Protein AF-A0A2H6AV60-F1 (afdb_monomer_lite)

Secondary structure (DSSP, 8-state):
-EETTEE--SSSSSB-------PPPP-GGGBHHHHHHTT---HHHHHHHHHHHHHHHHHSPBPS--HHHHHHHHHHHHHHHHHHHTS-BTTB-HHHHHHHHHHHHHHHHHHHHHHHHHHHTT-EEE--SS--GGGEE-SSS-EE-----S-HHHHEEEHHHHHHHHHHHHHHTT-HHHHHHHHHHHHHHH-----HHHHHHHHHHHHHHHHHHHHHHHTSTTSS-HHHHHHHHHHHHHHHHHHHHHHT---

Structure (mmCIF, N/CA/C/O backbone):
data_AF-A0A2H6AV60-F1
#
_entry.id   AF-A0A2H6AV60-F1
#
loop_
_atom_site.group_PDB
_atom_site.id
_atom_site.type_symbol
_atom_site.label_atom_id
_atom_site.label_alt_id
_atom_site.label_comp_id
_atom_site.label_asym_id
_atom_site.label_entity_id
_atom_site.label_seq_id
_atom_site.pdbx_PDB_ins_code
_atom_site.Cartn_x
_atom_site.Cartn_y
_atom_site.Cartn_z
_atom_site.occupancy
_atom_site.B_iso_or_equiv
_atom_site.auth_seq_id
_atom_site.auth_comp_id
_atom_site.auth_asym_id
_atom_site.auth_atom_id
_atom_site.pdbx_PDB_model_num
ATOM 1 N N . MET A 1 1 ? 23.612 -31.547 -7.378 1.00 78.62 1 MET A N 1
ATOM 2 C CA . MET A 1 1 ? 24.223 -32.760 -6.766 1.00 78.62 1 MET A CA 1
ATOM 3 C C . MET A 1 1 ? 25.745 -32.639 -6.747 1.00 78.62 1 MET A C 1
ATOM 5 O O . MET A 1 1 ? 26.289 -31.980 -7.628 1.00 78.62 1 MET A O 1
ATOM 9 N N . ARG A 1 2 ? 26.433 -33.252 -5.773 1.00 78.62 2 ARG A N 1
ATOM 10 C CA . ARG A 1 2 ? 27.908 -33.328 -5.724 1.0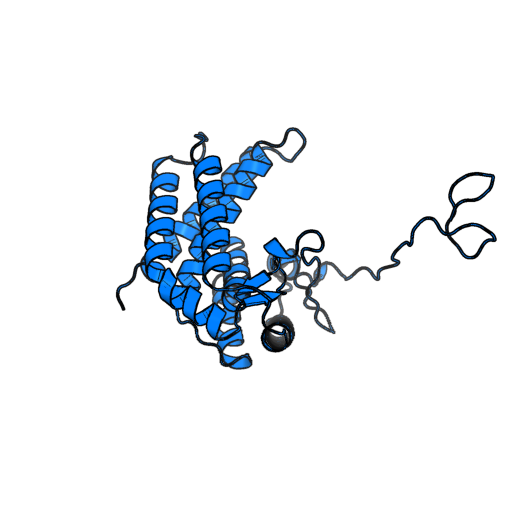0 78.62 2 ARG A CA 1
ATOM 11 C C . ARG A 1 2 ? 28.397 -34.601 -6.417 1.00 78.62 2 ARG A C 1
ATOM 13 O O . ARG A 1 2 ? 27.946 -35.695 -6.085 1.00 78.62 2 ARG A O 1
ATOM 20 N N . THR A 1 3 ? 29.335 -34.439 -7.340 1.00 78.06 3 THR A N 1
ATOM 21 C CA . THR A 1 3 ? 30.035 -35.484 -8.104 1.00 78.06 3 THR A CA 1
ATOM 22 C C . THR A 1 3 ? 31.543 -35.418 -7.806 1.00 78.06 3 THR A C 1
ATOM 24 O O . THR A 1 3 ? 32.003 -34.402 -7.278 1.00 78.06 3 THR A O 1
ATOM 27 N N . PRO A 1 4 ? 32.345 -36.443 -8.153 1.00 78.50 4 PRO A N 1
ATOM 28 C CA . PRO A 1 4 ? 33.806 -36.387 -8.010 1.00 78.50 4 PRO A CA 1
ATOM 29 C C . PRO A 1 4 ? 34.473 -35.229 -8.773 1.00 78.50 4 PRO A C 1
ATOM 31 O O . PRO A 1 4 ? 35.552 -34.792 -8.392 1.00 78.50 4 PRO A O 1
ATOM 34 N N . SER A 1 5 ? 33.826 -34.714 -9.823 1.00 81.12 5 SER A N 1
ATOM 35 C CA . SER A 1 5 ? 34.300 -33.607 -10.664 1.00 81.12 5 SER A CA 1
ATOM 36 C C . SER A 1 5 ? 33.692 -32.239 -10.311 1.00 81.12 5 SER A C 1
ATOM 38 O O . SER A 1 5 ? 33.914 -31.279 -11.042 1.00 81.12 5 SER A O 1
ATOM 40 N N . GLY A 1 6 ? 32.913 -32.127 -9.226 1.00 83.38 6 GLY A N 1
ATOM 41 C CA . GLY A 1 6 ? 32.259 -30.877 -8.808 1.00 83.38 6 GLY A CA 1
ATOM 42 C C . GLY A 1 6 ? 30.734 -30.986 -8.718 1.00 83.38 6 GLY A C 1
ATOM 43 O O . GLY A 1 6 ? 30.201 -32.044 -8.382 1.00 83.38 6 GLY A O 1
ATOM 44 N N . PHE A 1 7 ? 30.009 -29.901 -8.995 1.00 83.75 7 PHE A N 1
ATOM 45 C CA . PHE A 1 7 ? 28.541 -29.884 -8.952 1.00 83.75 7 PHE A CA 1
ATOM 46 C C . PHE A 1 7 ? 27.929 -30.148 -10.331 1.00 83.75 7 PHE A C 1
ATOM 48 O O . PHE A 1 7 ? 28.398 -29.620 -11.333 1.00 83.75 7 PHE A O 1
ATOM 55 N N . ALA A 1 8 ? 26.863 -30.948 -10.371 1.00 82.69 8 ALA A N 1
ATOM 56 C CA . ALA A 1 8 ? 26.101 -31.240 -11.586 1.00 82.69 8 ALA A CA 1
ATOM 57 C C . ALA A 1 8 ? 24.586 -31.122 -11.347 1.00 82.69 8 ALA A C 1
ATOM 59 O O . ALA A 1 8 ? 24.124 -31.170 -10.199 1.00 82.69 8 ALA A O 1
ATOM 60 N N . LEU A 1 9 ? 23.826 -30.993 -12.440 1.00 84.06 9 LEU A N 1
ATOM 61 C CA . LEU A 1 9 ? 22.362 -31.053 -12.478 1.00 84.06 9 LEU A CA 1
ATOM 62 C C . LEU A 1 9 ? 21.921 -32.351 -13.157 1.00 84.06 9 LEU A C 1
ATOM 64 O O . LEU A 1 9 ? 22.482 -32.721 -14.185 1.00 84.06 9 LEU A O 1
ATOM 68 N N . GLY A 1 10 ? 20.901 -33.016 -12.616 1.00 73.62 10 GLY A N 1
ATOM 69 C CA . GLY A 1 10 ? 20.285 -34.187 -13.246 1.00 73.62 10 GLY A CA 1
ATOM 70 C C . GLY A 1 10 ? 20.313 -35.462 -12.394 1.00 73.62 10 GLY A C 1
ATOM 71 O O . GLY A 1 10 ? 20.760 -35.434 -11.251 1.00 73.62 10 GLY A O 1
ATOM 72 N N . PRO A 1 11 ? 19.811 -36.584 -12.940 1.00 66.12 11 PRO A N 1
ATOM 73 C CA . PRO A 1 11 ? 19.541 -37.824 -12.202 1.00 66.12 11 PRO A CA 1
ATOM 74 C C . PRO A 1 11 ? 20.788 -38.694 -11.957 1.00 66.12 11 PRO A C 1
ATOM 76 O O . PRO A 1 11 ? 20.661 -39.883 -11.675 1.00 66.12 11 PRO A O 1
ATOM 79 N N . ALA A 1 12 ? 21.997 -38.151 -12.128 1.00 62.28 12 ALA A N 1
ATOM 80 C CA . ALA A 1 12 ? 23.222 -38.937 -12.025 1.00 62.28 12 ALA A CA 1
ATOM 81 C C . ALA A 1 12 ? 23.448 -39.459 -10.591 1.00 62.28 12 ALA A C 1
ATOM 83 O O . ALA A 1 12 ? 22.938 -38.910 -9.615 1.00 62.28 12 ALA A O 1
ATOM 84 N N . ALA A 1 13 ? 24.249 -40.519 -10.456 1.00 68.62 13 ALA A N 1
ATOM 85 C CA . ALA A 1 13 ? 24.634 -41.055 -9.155 1.00 68.62 13 ALA A CA 1
ATOM 86 C C . ALA A 1 13 ? 25.486 -40.025 -8.387 1.00 68.62 13 ALA A C 1
ATOM 88 O O . ALA A 1 13 ? 26.628 -39.744 -8.750 1.00 68.62 13 ALA A O 1
ATOM 89 N N . GLY A 1 14 ? 24.923 -39.436 -7.333 1.00 72.56 14 GLY A N 1
ATOM 90 C CA . GLY A 1 14 ? 25.614 -38.496 -6.454 1.00 72.56 14 GLY A CA 1
ATOM 91 C C . GLY A 1 14 ? 24.708 -37.988 -5.338 1.00 72.56 14 GLY A C 1
ATOM 92 O O . GLY A 1 14 ? 23.506 -38.238 -5.326 1.00 72.56 14 GLY A O 1
ATOM 93 N N . VAL A 1 15 ? 25.296 -37.283 -4.373 1.00 81.19 15 VAL A N 1
ATOM 94 C CA . VAL A 1 15 ? 24.563 -36.782 -3.202 1.00 81.19 15 VAL A CA 1
ATOM 95 C C . VAL A 1 15 ? 23.851 -35.482 -3.581 1.00 81.19 15 VAL A C 1
ATOM 97 O O . VAL A 1 15 ? 24.478 -34.561 -4.12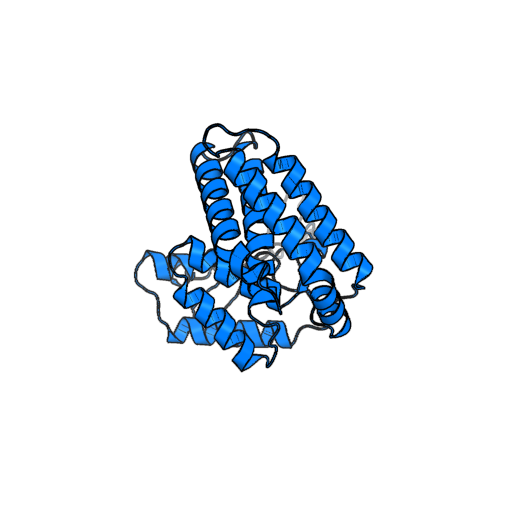2 1.00 81.19 15 VAL A O 1
ATOM 100 N N . VAL A 1 16 ? 22.541 -35.401 -3.330 1.00 86.69 16 VAL A N 1
ATOM 101 C CA . VAL A 1 16 ? 21.777 -34.150 -3.464 1.00 86.69 16 VAL A CA 1
ATOM 102 C C . VAL A 1 16 ? 22.349 -33.138 -2.472 1.00 86.69 16 VAL A C 1
ATOM 104 O O . VAL A 1 16 ? 22.534 -33.452 -1.302 1.00 86.69 16 VAL A O 1
ATOM 107 N N . VAL A 1 17 ? 22.687 -31.949 -2.971 1.00 87.62 17 VAL A N 1
ATOM 108 C CA . VAL A 1 17 ? 23.242 -30.849 -2.158 1.00 87.62 17 VAL A CA 1
ATOM 109 C C . VAL A 1 17 ? 22.191 -29.771 -1.972 1.00 87.62 17 VAL A C 1
ATOM 111 O O . VAL A 1 17 ? 22.028 -29.270 -0.872 1.00 87.62 17 VAL A O 1
ATOM 114 N N . ASP A 1 18 ? 21.482 -29.458 -3.054 1.00 85.25 18 ASP A N 1
ATOM 115 C CA . ASP A 1 18 ? 20.372 -28.523 -3.083 1.00 85.25 18 ASP A CA 1
ATOM 116 C C . ASP A 1 18 ? 19.453 -28.874 -4.262 1.00 85.25 18 ASP A C 1
ATOM 118 O O . ASP A 1 18 ? 19.837 -29.658 -5.150 1.00 85.25 18 ASP A O 1
ATOM 122 N N . TRP A 1 19 ? 18.261 -28.293 -4.265 1.00 83.81 19 TRP A N 1
ATOM 123 C CA . TRP A 1 19 ? 17.264 -28.405 -5.320 1.00 83.81 19 TRP A CA 1
ATOM 124 C C . TRP A 1 19 ? 17.285 -27.154 -6.198 1.00 83.81 19 TRP A C 1
ATOM 126 O O . TRP A 1 19 ? 17.542 -26.052 -5.730 1.00 83.81 19 TRP A O 1
ATOM 136 N N . LEU A 1 20 ? 16.995 -27.319 -7.488 1.00 82.94 20 LEU A N 1
ATOM 137 C CA . LEU A 1 20 ? 16.728 -26.193 -8.379 1.00 82.94 20 LEU A CA 1
ATOM 138 C C . LEU A 1 20 ? 15.265 -26.211 -8.795 1.00 82.94 20 LEU A C 1
ATOM 140 O O . LEU A 1 20 ? 14.718 -27.268 -9.119 1.00 82.94 20 LEU A O 1
ATOM 144 N N . LEU A 1 21 ? 14.664 -25.029 -8.856 1.00 83.25 21 LEU A N 1
ATOM 145 C CA . LEU A 1 21 ? 13.329 -24.841 -9.399 1.00 83.25 21 LEU A CA 1
ATOM 146 C C . LEU A 1 21 ? 13.421 -24.590 -10.907 1.00 83.25 21 LEU A C 1
ATOM 148 O O . LEU A 1 21 ? 14.120 -23.688 -11.365 1.00 83.25 21 LEU A O 1
ATOM 152 N N . ARG A 1 22 ? 12.693 -25.391 -11.692 1.00 87.12 22 ARG A N 1
ATOM 153 C CA . ARG A 1 22 ? 12.433 -25.105 -13.107 1.00 87.12 22 ARG A CA 1
ATOM 154 C C . ARG A 1 22 ? 11.067 -24.438 -13.205 1.00 87.12 22 ARG A C 1
ATOM 156 O O . ARG A 1 22 ? 10.050 -25.117 -13.102 1.00 87.12 22 ARG A O 1
ATOM 163 N N . MET A 1 23 ? 11.060 -23.129 -13.420 1.00 88.31 23 MET A N 1
ATOM 164 C CA . MET A 1 23 ? 9.832 -22.342 -13.532 1.00 88.31 23 MET A CA 1
ATOM 165 C C . MET A 1 23 ? 9.450 -22.115 -14.997 1.00 88.31 23 MET A C 1
ATOM 167 O O . MET A 1 23 ? 10.310 -22.069 -15.882 1.00 88.31 23 MET A O 1
ATOM 171 N N . VAL A 1 24 ? 8.150 -21.979 -15.255 1.00 87.25 24 VAL A N 1
ATOM 172 C CA . VAL A 1 24 ? 7.642 -21.477 -16.536 1.00 87.25 24 VAL A CA 1
ATOM 173 C C . VAL A 1 24 ? 7.685 -19.957 -16.470 1.00 87.25 24 VAL A C 1
ATOM 175 O O . VAL A 1 24 ? 7.110 -19.366 -15.560 1.00 87.25 24 VAL A O 1
ATOM 178 N N . ARG A 1 25 ? 8.383 -19.324 -17.416 1.00 90.62 25 ARG A N 1
ATOM 179 C CA . ARG A 1 25 ? 8.421 -17.863 -17.496 1.00 90.62 25 ARG A CA 1
ATOM 180 C C . ARG A 1 25 ? 7.060 -17.360 -17.967 1.00 90.62 25 ARG A C 1
ATOM 182 O O . ARG A 1 25 ? 6.607 -17.746 -19.044 1.00 90.62 25 ARG A O 1
ATOM 189 N N . LEU A 1 26 ? 6.440 -16.512 -17.155 1.00 93.75 26 LEU A N 1
ATOM 190 C CA . LEU A 1 26 ? 5.236 -15.790 -17.537 1.00 93.75 26 LEU A CA 1
ATOM 191 C C . LEU A 1 26 ? 5.577 -14.740 -18.597 1.00 93.75 26 LEU A C 1
ATOM 193 O O . LEU A 1 26 ? 6.670 -14.172 -18.605 1.00 93.75 26 LEU A O 1
ATOM 197 N N . ASP A 1 27 ? 4.649 -14.512 -19.518 1.00 95.12 27 ASP A N 1
ATOM 198 C CA . ASP A 1 27 ? 4.822 -13.505 -20.556 1.00 95.12 27 ASP A CA 1
ATOM 199 C C . ASP A 1 27 ? 4.654 -12.110 -19.947 1.00 95.12 27 ASP A C 1
ATOM 201 O O . ASP A 1 27 ? 3.557 -11.729 -19.531 1.00 95.12 27 ASP A O 1
ATOM 205 N N . GLU A 1 28 ? 5.761 -11.368 -19.888 1.00 94.31 28 GLU A N 1
ATOM 206 C CA . GLU A 1 28 ? 5.863 -10.067 -19.219 1.00 94.31 28 GLU A CA 1
ATOM 207 C C . GLU A 1 28 ? 4.898 -9.023 -19.785 1.00 94.31 28 GLU A C 1
ATOM 209 O O . GLU A 1 28 ? 4.550 -8.061 -19.106 1.00 94.31 28 GLU A O 1
ATOM 214 N N . ARG A 1 29 ? 4.405 -9.235 -21.010 1.00 95.00 29 ARG A N 1
ATOM 215 C CA . ARG A 1 29 ? 3.429 -8.350 -21.651 1.00 95.00 29 ARG A CA 1
ATOM 216 C C . ARG A 1 29 ? 2.105 -8.255 -20.900 1.00 95.00 29 ARG A C 1
ATOM 218 O O . ARG A 1 29 ? 1.395 -7.269 -21.087 1.00 95.00 29 ARG A O 1
ATOM 225 N N . PHE A 1 30 ? 1.795 -9.265 -20.086 1.00 96.75 30 PHE A N 1
ATOM 226 C CA . PHE A 1 30 ? 0.610 -9.311 -19.235 1.00 96.75 30 PHE A CA 1
ATOM 227 C C . PHE A 1 30 ? 0.897 -8.912 -17.779 1.00 96.75 30 PHE A C 1
ATOM 229 O O . PHE A 1 30 ? -0.019 -8.992 -16.966 1.00 96.75 30 PHE A O 1
ATOM 236 N N . MET A 1 31 ? 2.114 -8.491 -17.409 1.00 97.88 31 MET A N 1
ATOM 237 C CA . MET A 1 31 ? 2.306 -7.847 -16.100 1.00 97.88 31 MET A CA 1
ATOM 238 C C . MET A 1 31 ? 1.536 -6.525 -16.083 1.00 97.88 31 MET A C 1
ATOM 240 O O . MET A 1 31 ? 1.531 -5.808 -17.084 1.00 97.88 31 MET A O 1
ATOM 244 N N . LEU A 1 32 ? 0.855 -6.206 -14.983 1.00 98.38 32 LEU A N 1
ATOM 245 C CA . LEU A 1 32 ? -0.068 -5.071 -14.917 1.00 98.38 32 LEU A CA 1
ATOM 246 C C . LEU A 1 32 ? 0.644 -3.739 -15.187 1.00 98.38 32 LEU A C 1
ATOM 248 O O . LEU A 1 32 ? 0.119 -2.923 -15.937 1.00 98.38 32 LEU A O 1
ATOM 252 N N . ASP A 1 33 ? 1.852 -3.537 -14.658 1.00 97.69 33 ASP A N 1
ATOM 253 C CA . ASP A 1 33 ? 2.677 -2.358 -14.956 1.00 97.69 33 ASP A CA 1
ATOM 254 C C . ASP A 1 33 ? 2.993 -2.230 -16.458 1.00 97.69 33 ASP A C 1
ATOM 256 O O . ASP A 1 33 ? 2.863 -1.148 -17.030 1.00 97.69 33 ASP A O 1
ATOM 260 N N . ARG A 1 34 ? 3.352 -3.338 -17.120 1.00 97.38 34 ARG A N 1
ATOM 261 C CA . ARG A 1 34 ? 3.675 -3.378 -18.555 1.00 97.38 34 ARG A CA 1
ATOM 262 C C . ARG A 1 34 ? 2.449 -3.204 -19.431 1.00 97.38 34 ARG A C 1
ATOM 264 O O . ARG A 1 34 ? 2.512 -2.495 -20.429 1.00 97.38 34 ARG A O 1
ATOM 271 N N . ALA A 1 35 ? 1.339 -3.834 -19.067 1.00 97.44 35 ALA A N 1
ATOM 272 C CA . ALA A 1 35 ? 0.078 -3.698 -19.778 1.00 97.44 35 ALA A CA 1
ATOM 273 C C . ALA A 1 35 ? -0.436 -2.251 -19.728 1.00 97.44 35 ALA A C 1
ATOM 275 O O . ALA A 1 35 ? -0.931 -1.757 -20.738 1.00 97.44 35 ALA A O 1
ATOM 276 N N . LEU A 1 36 ? -0.275 -1.565 -18.590 1.00 97.50 36 LEU A N 1
ATOM 277 C CA . LEU A 1 36 ? -0.617 -0.149 -18.441 1.00 97.50 36 LEU A CA 1
ATOM 278 C C . LEU A 1 36 ? 0.339 0.762 -19.219 1.00 97.50 36 LEU A C 1
ATOM 280 O O . LEU A 1 36 ? -0.118 1.638 -19.943 1.00 97.50 36 LEU A O 1
ATOM 284 N N . LEU A 1 37 ? 1.652 0.532 -19.116 1.00 96.31 37 LEU A N 1
ATOM 285 C CA . LEU A 1 37 ? 2.664 1.353 -19.787 1.00 96.31 37 LEU A CA 1
ATOM 286 C C . LEU A 1 37 ? 2.606 1.257 -21.320 1.00 96.31 37 LEU A C 1
ATOM 288 O O . LEU A 1 37 ? 2.921 2.224 -22.006 1.00 96.31 37 LEU A O 1
ATOM 292 N N . GLU A 1 38 ? 2.255 0.087 -21.856 1.00 96.25 38 GLU A N 1
ATOM 293 C CA . GLU A 1 38 ? 2.250 -0.194 -23.298 1.00 96.25 38 GLU A CA 1
ATOM 294 C C . GLU A 1 38 ? 0.845 -0.126 -23.926 1.00 96.25 38 GLU A C 1
ATOM 296 O O . GLU A 1 38 ? 0.648 -0.653 -25.021 1.00 96.25 38 GLU A O 1
ATOM 301 N N . ASP A 1 39 ? -0.136 0.478 -23.242 1.00 93.38 39 ASP A N 1
ATOM 302 C CA . ASP A 1 39 ? -1.528 0.621 -23.706 1.00 93.38 39 ASP A CA 1
ATOM 303 C C . ASP A 1 39 ? -2.191 -0.715 -24.125 1.00 93.38 39 ASP A C 1
ATOM 305 O O . ASP A 1 39 ? -3.021 -0.776 -25.034 1.00 93.38 39 ASP A O 1
ATOM 309 N N . ARG A 1 40 ? -1.835 -1.817 -23.448 1.00 95.12 40 ARG A N 1
ATOM 310 C CA . ARG A 1 40 ? -2.411 -3.168 -23.642 1.00 95.12 40 ARG A CA 1
ATOM 311 C C . ARG A 1 40 ? -3.336 -3.602 -22.506 1.00 95.12 40 ARG A C 1
ATOM 313 O O . ARG A 1 40 ? -3.689 -4.775 -22.406 1.00 95.12 40 ARG A O 1
ATOM 320 N N . PHE A 1 41 ? -3.670 -2.688 -21.606 1.00 97.56 41 PHE A N 1
ATOM 321 C CA . PHE A 1 41 ? -4.514 -2.974 -20.458 1.00 97.56 41 PHE A CA 1
ATOM 322 C C . PHE A 1 41 ? -5.936 -3.354 -20.889 1.00 97.56 41 PHE A C 1
ATOM 324 O O . PHE A 1 41 ? -6.599 -2.621 -21.623 1.00 97.56 41 PHE A O 1
ATOM 331 N N . GLU A 1 42 ? -6.430 -4.472 -20.361 1.00 97.44 42 GLU A N 1
ATOM 332 C CA . GLU A 1 42 ? -7.809 -4.915 -20.537 1.00 97.44 42 GLU A CA 1
ATOM 333 C C . GLU A 1 42 ? -8.518 -4.974 -19.183 1.00 97.44 42 GLU A C 1
ATOM 335 O O . GLU A 1 42 ? -8.188 -5.796 -18.323 1.00 97.44 42 GLU A O 1
ATOM 340 N N . LEU A 1 43 ? -9.544 -4.136 -19.015 1.00 97.94 43 LEU A N 1
ATOM 341 C CA . LEU A 1 43 ? -10.328 -4.072 -17.781 1.00 97.94 43 LEU A CA 1
ATOM 342 C C . LEU A 1 43 ? -10.886 -5.445 -17.348 1.00 97.94 43 LEU A C 1
ATOM 344 O O . LEU A 1 43 ? -10.693 -5.799 -16.185 1.00 97.94 43 LEU A O 1
ATOM 348 N N . PRO A 1 44 ? -11.478 -6.277 -18.234 1.00 98.00 44 PRO A N 1
ATOM 349 C CA . PRO A 1 44 ? -11.977 -7.587 -17.823 1.00 98.00 44 PRO A CA 1
ATOM 350 C C . PRO A 1 44 ? -10.884 -8.523 -17.296 1.00 98.00 44 PRO A C 1
ATOM 352 O O . PRO A 1 44 ? -11.165 -9.368 -16.449 1.00 98.00 44 PRO A O 1
ATOM 355 N N . ALA A 1 45 ? -9.651 -8.423 -17.807 1.00 97.81 45 ALA A N 1
ATOM 356 C CA . ALA A 1 45 ? -8.532 -9.225 -17.315 1.00 97.81 45 ALA A CA 1
ATOM 357 C C . ALA A 1 45 ? -8.136 -8.790 -15.900 1.00 97.81 45 ALA A C 1
ATOM 359 O O . ALA A 1 45 ? -8.004 -9.630 -15.013 1.00 97.81 45 ALA A O 1
ATOM 360 N N . PHE A 1 46 ? -8.060 -7.480 -15.662 1.00 98.50 46 PHE A N 1
ATOM 361 C CA . PHE A 1 46 ? -7.789 -6.940 -14.335 1.00 98.50 46 PHE A CA 1
ATOM 362 C C . PHE A 1 46 ? -8.875 -7.297 -13.315 1.00 98.50 46 PHE A C 1
ATOM 364 O O . PHE A 1 46 ? -8.547 -7.731 -12.215 1.00 98.50 46 PHE A O 1
ATOM 371 N N . GLU A 1 47 ? -10.156 -7.209 -13.681 1.00 98.31 47 GLU A N 1
ATOM 372 C CA . GLU A 1 47 ? -11.260 -7.620 -12.804 1.00 98.31 47 GLU A CA 1
ATOM 373 C C . GLU A 1 47 ? -11.189 -9.108 -12.432 1.00 98.31 47 GLU A C 1
ATOM 375 O O . GLU A 1 47 ? -11.391 -9.451 -11.267 1.00 98.31 47 GLU A O 1
ATOM 380 N N 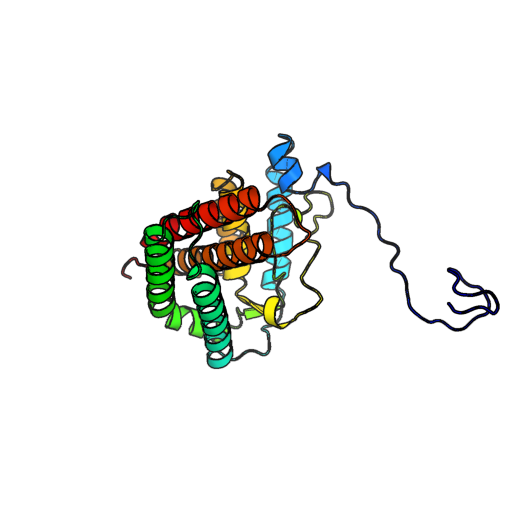. ARG A 1 48 ? -10.840 -9.997 -13.377 1.00 97.81 48 ARG A N 1
ATOM 381 C CA . ARG A 1 48 ? -10.618 -11.425 -13.075 1.00 97.81 48 ARG A CA 1
ATOM 382 C C . ARG A 1 48 ? -9.443 -11.630 -12.120 1.00 97.81 48 ARG A C 1
ATOM 384 O O . ARG A 1 48 ? -9.545 -12.441 -11.198 1.00 97.81 48 ARG A O 1
ATOM 391 N N . THR A 1 49 ? -8.347 -10.896 -12.304 1.00 98.31 49 THR A N 1
ATOM 392 C CA . THR A 1 49 ? -7.194 -10.962 -11.397 1.00 98.31 49 THR A CA 1
ATOM 393 C C . THR A 1 49 ? -7.532 -10.431 -10.004 1.00 98.31 49 THR A C 1
ATOM 395 O O . THR A 1 49 ? -7.148 -11.050 -9.013 1.00 98.31 49 THR A O 1
ATOM 398 N N . LEU A 1 50 ? -8.303 -9.343 -9.902 1.00 98.56 50 LEU A N 1
ATOM 399 C CA . LEU A 1 50 ? -8.802 -8.829 -8.625 1.00 98.56 50 LEU A CA 1
ATOM 400 C C . LEU A 1 50 ? -9.732 -9.832 -7.942 1.00 98.56 50 LEU A C 1
ATOM 402 O O . LEU A 1 50 ? -9.593 -10.061 -6.746 1.00 98.56 50 LEU A O 1
ATOM 406 N N . ASP A 1 51 ? -10.636 -10.470 -8.683 1.00 98.19 51 ASP A N 1
ATOM 407 C CA . ASP A 1 51 ? -11.520 -11.506 -8.148 1.00 98.19 51 ASP A CA 1
ATOM 408 C C . ASP A 1 51 ? -10.720 -12.699 -7.590 1.00 98.19 51 ASP A C 1
ATOM 410 O O . ASP A 1 51 ? -11.037 -13.203 -6.509 1.00 98.19 51 ASP A O 1
ATOM 414 N N . HIS A 1 52 ? -9.662 -13.121 -8.294 1.00 97.94 52 HIS A N 1
ATOM 415 C CA . HIS A 1 52 ? -8.738 -14.164 -7.839 1.00 97.94 52 HIS A CA 1
ATOM 416 C C . HIS A 1 52 ? -7.991 -13.751 -6.561 1.00 97.94 52 HIS A C 1
ATOM 418 O O . HIS A 1 52 ? -7.975 -14.500 -5.582 1.00 97.94 52 HIS A O 1
ATOM 424 N N . LEU A 1 53 ? -7.431 -12.538 -6.536 1.00 98.06 53 LEU A N 1
ATOM 425 C CA . LEU A 1 53 ? -6.751 -11.983 -5.367 1.00 98.06 53 LEU A CA 1
ATOM 426 C C . LEU A 1 53 ? -7.698 -11.855 -4.163 1.00 98.06 53 LEU A C 1
ATOM 428 O O . LEU A 1 53 ? -7.337 -12.235 -3.054 1.00 98.06 53 LEU A O 1
ATOM 432 N N . CYS A 1 54 ? -8.922 -11.364 -4.360 1.00 98.19 54 CYS A N 1
ATOM 433 C CA . CYS A 1 54 ? -9.903 -11.215 -3.285 1.00 98.19 54 CYS A CA 1
ATOM 434 C C . CYS A 1 54 ? -10.308 -12.571 -2.701 1.00 98.19 54 CYS A C 1
ATOM 436 O O . CYS A 1 54 ? -10.434 -12.696 -1.484 1.00 98.19 54 CYS A O 1
ATOM 438 N N . ALA A 1 55 ? -10.467 -13.596 -3.547 1.00 97.75 55 ALA A N 1
ATOM 439 C CA . ALA A 1 55 ? -10.716 -14.959 -3.086 1.00 97.75 55 ALA A CA 1
ATOM 440 C C . ALA A 1 55 ? -9.548 -15.494 -2.241 1.00 97.75 55 ALA A C 1
ATOM 442 O O . ALA A 1 55 ? -9.784 -16.115 -1.205 1.00 97.75 55 ALA A O 1
ATOM 443 N N . PHE A 1 56 ? -8.302 -15.209 -2.637 1.00 96.88 56 PHE A 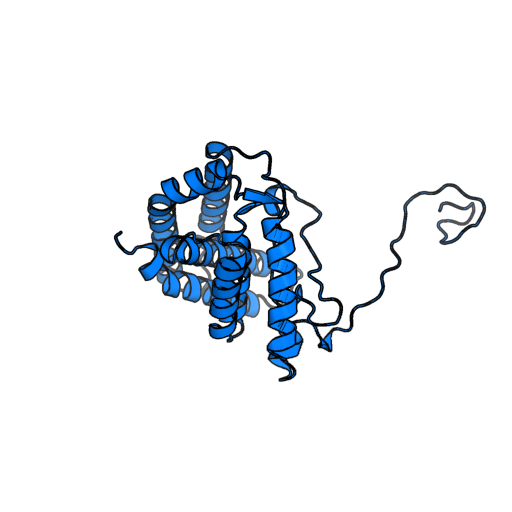N 1
ATOM 444 C CA . PHE A 1 56 ? -7.123 -15.541 -1.839 1.00 96.88 56 PHE A CA 1
ATOM 445 C C . PHE A 1 56 ? -7.134 -14.817 -0.485 1.00 96.88 56 PHE A C 1
ATOM 447 O O . PHE A 1 56 ? -7.079 -15.480 0.547 1.00 96.88 56 PHE A O 1
ATOM 454 N N . LEU A 1 57 ? -7.270 -13.485 -0.470 1.00 97.06 57 LEU A N 1
ATOM 455 C CA . LEU A 1 57 ? -7.252 -12.676 0.758 1.00 97.06 57 LEU A CA 1
ATOM 456 C C . LEU A 1 57 ? -8.379 -13.063 1.730 1.00 97.06 57 LEU A C 1
ATOM 458 O O . LEU A 1 57 ? -8.162 -13.117 2.937 1.00 97.06 57 LEU A O 1
ATOM 462 N N . ALA A 1 58 ? -9.582 -13.349 1.224 1.00 96.31 58 ALA A N 1
ATOM 463 C CA . ALA A 1 58 ? -10.709 -13.790 2.048 1.00 96.31 58 ALA A CA 1
ATOM 464 C C . ALA A 1 58 ? -10.551 -15.231 2.564 1.00 96.31 58 ALA A C 1
ATOM 466 O O . ALA A 1 58 ? -11.112 -15.570 3.604 1.00 96.31 58 ALA A O 1
ATOM 467 N N . GLY A 1 59 ? -9.810 -16.074 1.838 1.00 96.69 59 GLY A N 1
ATOM 468 C CA . GLY A 1 59 ? -9.577 -17.475 2.182 1.00 96.69 59 GLY A CA 1
ATOM 469 C C . GLY A 1 59 ? -8.417 -17.716 3.152 1.00 96.69 59 GLY A C 1
ATOM 470 O O . GLY A 1 59 ? -8.294 -18.830 3.663 1.00 96.69 59 GLY A O 1
ATOM 471 N N . GLN A 1 60 ? -7.568 -16.716 3.412 1.00 96.88 60 GLN A N 1
ATOM 472 C CA . GLN A 1 60 ? -6.447 -16.875 4.338 1.00 96.88 60 GLN A CA 1
ATOM 473 C C . GLN A 1 60 ? -6.919 -16.972 5.796 1.00 96.88 60 GLN A C 1
ATOM 475 O O . GLN A 1 60 ? -7.786 -16.202 6.221 1.00 96.88 60 GLN A O 1
ATOM 480 N N . PRO A 1 61 ? -6.338 -17.882 6.600 1.00 96.88 61 PRO A N 1
ATOM 481 C CA . PRO A 1 61 ? -6.608 -17.915 8.025 1.00 96.88 61 PRO A CA 1
ATOM 482 C C . PRO A 1 61 ? -5.994 -16.685 8.716 1.00 96.88 61 PRO A C 1
ATOM 484 O O . PRO A 1 61 ? -4.934 -16.208 8.295 1.00 96.88 61 PRO A O 1
ATOM 487 N N . PRO A 1 62 ? -6.590 -16.213 9.825 1.00 97.25 62 PRO A N 1
ATOM 488 C CA . PRO A 1 62 ? -5.971 -15.192 10.657 1.00 97.25 62 PRO A CA 1
ATOM 489 C C . PRO A 1 62 ? -4.569 -15.619 11.102 1.00 97.25 62 PRO A C 1
ATOM 491 O O . PRO A 1 62 ? -4.358 -16.742 11.578 1.00 97.25 62 PRO A O 1
ATOM 494 N N . ALA A 1 63 ? -3.601 -14.719 10.970 1.00 95.12 63 ALA A N 1
ATOM 495 C CA . ALA A 1 63 ? -2.246 -14.954 11.436 1.00 95.12 63 ALA A CA 1
ATOM 496 C C . ALA A 1 63 ? -2.197 -14.996 12.972 1.00 95.12 63 ALA A C 1
ATOM 498 O O . ALA A 1 63 ? -3.002 -14.378 13.671 1.00 95.12 63 ALA A O 1
ATOM 499 N N . ARG A 1 64 ? -1.194 -15.684 13.533 1.00 92.56 64 ARG A N 1
ATOM 500 C CA . ARG A 1 64 ? -0.936 -15.673 14.984 1.00 92.56 64 ARG A CA 1
ATOM 501 C C . ARG A 1 64 ? -0.314 -14.340 15.398 1.00 92.56 64 ARG A C 1
ATOM 503 O O . ARG A 1 64 ? 0.902 -14.230 15.568 1.00 92.56 64 ARG A O 1
ATOM 510 N N . ARG A 1 65 ? -1.155 -13.317 15.522 1.00 93.31 65 ARG A N 1
ATOM 511 C CA . ARG A 1 65 ? -0.753 -11.949 15.833 1.00 93.31 65 ARG A CA 1
ATOM 512 C C . ARG A 1 65 ? -1.810 -11.280 16.699 1.00 93.31 65 ARG A C 1
ATOM 514 O O . ARG A 1 65 ? -2.925 -11.074 16.246 1.00 93.31 65 ARG A O 1
ATOM 521 N N . ASP A 1 66 ? -1.455 -10.951 17.937 1.00 96.12 66 ASP A N 1
ATOM 522 C CA . ASP A 1 66 ? -2.320 -10.149 18.801 1.00 96.12 66 ASP A CA 1
ATOM 523 C C . ASP A 1 66 ? -2.225 -8.652 18.461 1.00 96.12 66 ASP A C 1
ATOM 525 O O . ASP A 1 66 ? -1.283 -8.195 17.798 1.00 96.12 66 ASP A O 1
ATOM 529 N N . ALA A 1 67 ? -3.217 -7.888 18.920 1.00 97.12 67 ALA A N 1
ATOM 530 C CA . ALA A 1 67 ? -3.350 -6.477 18.582 1.00 97.12 67 ALA A CA 1
ATOM 531 C C . ALA A 1 67 ? -2.185 -5.629 19.111 1.00 97.12 67 ALA A C 1
ATOM 533 O O . ALA A 1 67 ? -1.711 -4.725 18.420 1.00 97.12 67 ALA A O 1
ATOM 534 N N . GLN A 1 68 ? -1.672 -5.943 20.305 1.00 97.56 68 GLN A N 1
ATOM 535 C CA . GLN A 1 68 ? -0.561 -5.202 20.894 1.00 97.56 68 GLN A CA 1
ATOM 536 C C . GLN A 1 68 ? 0.722 -5.417 20.091 1.00 97.56 68 GLN A C 1
ATOM 538 O O . GLN A 1 68 ? 1.420 -4.452 19.783 1.00 97.56 68 GLN A O 1
ATOM 543 N N . ARG A 1 69 ? 1.023 -6.661 19.705 1.00 96.44 69 ARG A N 1
ATOM 544 C CA . ARG A 1 69 ? 2.166 -6.981 18.848 1.00 96.44 69 ARG A CA 1
ATOM 545 C C . ARG A 1 69 ? 2.021 -6.334 17.474 1.00 96.44 69 ARG A C 1
ATOM 547 O O . ARG A 1 69 ? 3.005 -5.798 16.974 1.00 96.44 69 ARG A O 1
ATOM 554 N N . HIS A 1 70 ? 0.829 -6.353 16.875 1.00 97.62 70 HIS A N 1
ATOM 555 C CA . HIS A 1 70 ? 0.599 -5.722 15.573 1.00 97.62 70 HIS A CA 1
ATOM 556 C C . HIS A 1 70 ? 0.872 -4.213 15.611 1.00 97.62 70 HIS A C 1
ATOM 558 O O . HIS A 1 70 ? 1.659 -3.713 14.810 1.00 97.62 70 HIS A O 1
ATOM 564 N N . LEU A 1 71 ? 0.306 -3.511 16.598 1.00 98.19 71 LEU A N 1
ATOM 565 C CA . LEU A 1 71 ? 0.539 -2.080 16.796 1.00 98.19 71 LEU A CA 1
ATOM 566 C C . LEU A 1 71 ? 2.013 -1.765 17.072 1.00 98.19 71 LEU A C 1
ATOM 568 O O . LEU A 1 71 ? 2.535 -0.799 16.522 1.00 98.19 71 LEU A O 1
ATOM 572 N N . SER A 1 72 ? 2.692 -2.572 17.893 1.00 97.94 72 SER A N 1
ATOM 573 C CA . SER A 1 72 ? 4.119 -2.388 18.184 1.00 97.94 72 SER A CA 1
ATOM 574 C C . SER A 1 72 ? 4.989 -2.523 16.933 1.00 97.94 72 SER A C 1
ATOM 576 O O . SER A 1 72 ? 5.916 -1.737 16.758 1.00 97.94 72 SER A O 1
ATOM 578 N N . LEU A 1 73 ? 4.689 -3.482 16.051 1.00 96.69 73 LEU A N 1
ATOM 579 C CA . LEU A 1 73 ? 5.409 -3.643 14.783 1.00 96.69 73 LEU A CA 1
ATOM 580 C C . LEU A 1 73 ? 5.181 -2.439 13.862 1.00 96.69 73 LEU A C 1
ATOM 582 O O . LEU A 1 73 ? 6.144 -1.882 13.346 1.00 96.69 73 LEU A O 1
ATOM 586 N N . MET A 1 74 ? 3.936 -1.972 13.724 1.00 97.88 74 MET A N 1
ATOM 587 C CA . MET A 1 74 ? 3.635 -0.770 12.935 1.00 97.88 74 MET A CA 1
ATOM 588 C C . MET A 1 74 ? 4.329 0.477 13.497 1.00 97.88 74 MET A C 1
ATOM 590 O O . MET A 1 74 ? 4.893 1.257 12.737 1.00 97.88 74 MET A O 1
ATOM 594 N N . ALA A 1 75 ? 4.352 0.648 14.820 1.00 98.38 75 ALA A N 1
ATOM 595 C CA . ALA A 1 75 ? 5.078 1.742 15.462 1.00 98.38 75 ALA A CA 1
ATOM 596 C C . ALA A 1 75 ? 6.599 1.647 15.236 1.00 98.38 75 ALA A C 1
ATOM 598 O O . ALA A 1 75 ? 7.254 2.671 15.051 1.00 98.38 75 ALA A O 1
ATOM 599 N N . GLY A 1 76 ? 7.154 0.431 15.215 1.00 98.12 76 GLY A N 1
ATOM 600 C CA . GLY A 1 76 ? 8.551 0.183 14.855 1.00 98.12 76 GLY A CA 1
ATOM 601 C C . GLY A 1 76 ? 8.867 0.598 13.417 1.00 98.12 76 GLY A C 1
ATOM 602 O O . GLY A 1 76 ? 9.867 1.274 13.186 1.00 98.12 76 GLY A O 1
ATOM 603 N N . GLU A 1 77 ? 7.982 0.281 12.469 1.00 97.31 77 GLU A N 1
ATOM 604 C CA . GLU A 1 77 ? 8.102 0.740 11.080 1.00 97.31 77 GLU A CA 1
ATOM 605 C C . GLU A 1 77 ? 8.063 2.270 10.980 1.00 97.31 77 GLU A C 1
ATOM 607 O O . GLU A 1 77 ? 8.921 2.858 10.327 1.00 97.31 77 GLU A O 1
ATOM 612 N N . ILE A 1 78 ? 7.151 2.926 11.705 1.00 98.31 78 ILE A N 1
ATOM 613 C CA . ILE A 1 78 ? 7.087 4.395 11.760 1.00 98.31 78 ILE A CA 1
ATOM 614 C C . ILE A 1 78 ? 8.385 4.980 12.343 1.00 98.31 78 ILE A C 1
ATOM 616 O O . ILE A 1 78 ? 8.888 5.985 11.850 1.00 98.31 78 ILE A O 1
ATOM 620 N N . ALA A 1 79 ? 8.971 4.359 13.369 1.00 98.25 79 ALA A N 1
ATOM 621 C CA . ALA A 1 79 ? 10.236 4.820 13.943 1.00 98.25 79 ALA A CA 1
ATOM 622 C C . ALA A 1 79 ? 11.411 4.705 12.950 1.00 98.25 79 ALA A C 1
ATOM 624 O O . ALA A 1 79 ? 12.265 5.597 12.887 1.00 98.25 79 ALA A O 1
ATOM 625 N N . LEU A 1 80 ? 11.439 3.632 12.152 1.00 97.06 80 LEU A N 1
ATOM 626 C CA . LEU A 1 80 ? 12.395 3.466 11.055 1.00 97.06 80 LEU A CA 1
ATOM 627 C C . LEU A 1 80 ? 12.177 4.508 9.951 1.00 97.06 80 LEU A C 1
ATOM 629 O O . LEU A 1 80 ? 13.155 5.040 9.424 1.00 97.06 80 LEU A O 1
ATOM 633 N N . ASP A 1 81 ? 10.920 4.824 9.629 1.00 97.19 81 ASP A N 1
ATOM 634 C CA . ASP A 1 81 ? 10.564 5.870 8.665 1.00 97.19 81 ASP A CA 1
ATOM 635 C C . ASP A 1 81 ? 11.098 7.233 9.106 1.00 97.19 81 ASP A C 1
ATOM 637 O O . ASP A 1 81 ? 11.774 7.908 8.329 1.00 97.19 81 ASP A O 1
ATOM 641 N N . ILE A 1 82 ? 10.867 7.598 10.370 1.00 96.81 82 ILE A N 1
ATOM 642 C CA . ILE A 1 82 ? 11.370 8.839 10.971 1.00 96.81 82 ILE A CA 1
ATOM 643 C C . ILE A 1 82 ? 12.895 8.890 10.870 1.00 96.81 82 ILE A C 1
ATOM 645 O O . ILE A 1 82 ? 13.443 9.806 10.265 1.00 96.81 82 ILE A O 1
ATOM 649 N N . THR A 1 83 ? 13.583 7.863 11.375 1.00 96.00 83 THR A N 1
ATOM 650 C CA . THR A 1 83 ? 15.055 7.834 11.421 1.00 96.00 83 THR A CA 1
ATOM 651 C C . THR A 1 83 ? 15.679 7.959 10.027 1.00 96.00 83 THR A C 1
ATOM 653 O O . THR A 1 83 ? 16.719 8.595 9.846 1.00 96.00 83 THR A O 1
ATOM 656 N N . ALA A 1 84 ? 15.069 7.333 9.021 1.00 94.19 84 ALA A N 1
ATOM 657 C CA . ALA A 1 84 ? 15.578 7.373 7.659 1.00 94.19 84 ALA A CA 1
ATOM 658 C C . ALA A 1 84 ? 15.340 8.722 6.973 1.00 94.19 84 ALA A C 1
ATOM 660 O O . ALA A 1 84 ? 16.221 9.197 6.256 1.00 94.19 84 ALA A O 1
ATOM 661 N N . LEU A 1 85 ? 14.162 9.314 7.179 1.00 94.56 85 LEU A N 1
ATOM 662 C CA . LEU A 1 85 ? 13.735 10.542 6.509 1.00 94.56 85 LEU A CA 1
ATOM 663 C C . LEU A 1 85 ? 14.217 11.817 7.222 1.00 94.56 85 LEU A C 1
ATOM 665 O O . LEU A 1 85 ? 14.231 12.877 6.607 1.00 94.56 85 LEU A O 1
ATOM 669 N N . GLU A 1 86 ? 14.672 11.726 8.476 1.00 87.69 86 GLU A N 1
ATOM 670 C CA . GLU A 1 86 ? 15.322 12.827 9.208 1.00 87.69 86 GLU A CA 1
ATOM 671 C C . GLU A 1 86 ? 16.648 13.276 8.582 1.00 87.69 86 GLU A C 1
ATOM 673 O O . GLU A 1 86 ? 17.098 14.397 8.822 1.00 87.69 86 GLU A O 1
ATOM 678 N N . ARG A 1 87 ? 17.301 12.416 7.791 1.00 85.94 87 ARG A N 1
ATOM 679 C CA . ARG A 1 87 ? 18.536 12.771 7.087 1.00 85.94 87 ARG A CA 1
ATOM 680 C C . ARG A 1 87 ? 18.192 13.696 5.916 1.00 85.94 87 ARG A C 1
ATOM 682 O O . ARG A 1 87 ? 17.559 13.226 4.971 1.00 85.94 87 ARG A O 1
ATOM 689 N N . PRO A 1 88 ? 18.638 14.966 5.922 1.00 84.38 88 PRO A N 1
ATOM 690 C CA . PRO A 1 88 ? 18.279 15.899 4.864 1.00 84.38 88 PRO A CA 1
ATOM 691 C C . PRO A 1 88 ? 18.799 15.435 3.504 1.00 84.38 88 PRO A C 1
ATOM 693 O O . PRO A 1 88 ? 19.942 14.987 3.378 1.00 84.38 88 PRO A O 1
ATOM 696 N N . VAL A 1 89 ? 17.956 15.588 2.488 1.00 86.12 89 VAL A N 1
ATOM 697 C CA . VAL A 1 89 ? 18.273 15.337 1.082 1.00 86.12 89 VAL A CA 1
ATOM 698 C C . VAL A 1 89 ? 17.900 16.593 0.305 1.00 86.12 89 VAL A C 1
ATOM 700 O O . VAL A 1 89 ? 16.748 17.011 0.351 1.00 86.12 89 VAL A O 1
ATOM 703 N N . ASP A 1 90 ? 18.839 17.177 -0.441 1.00 85.12 90 ASP A N 1
ATOM 704 C CA . ASP A 1 90 ? 18.642 18.476 -1.111 1.00 85.12 90 ASP A CA 1
ATOM 705 C C . ASP A 1 90 ? 17.412 18.524 -2.036 1.00 85.12 90 ASP A C 1
ATOM 707 O O . ASP A 1 90 ? 16.757 19.557 -2.167 1.00 85.12 90 ASP A O 1
ATOM 711 N N . SER A 1 91 ? 17.071 17.402 -2.674 1.00 88.25 91 SER A N 1
ATOM 712 C CA . SER A 1 91 ? 15.931 17.288 -3.592 1.00 88.25 91 SER A CA 1
ATOM 713 C C . SER A 1 91 ? 14.580 17.044 -2.903 1.00 88.25 91 SER A C 1
ATOM 715 O O . SER A 1 91 ? 13.550 17.004 -3.583 1.00 88.25 91 SER A O 1
ATOM 717 N N . ILE A 1 92 ? 14.552 16.902 -1.573 1.00 94.38 92 ILE A N 1
ATOM 718 C CA . ILE A 1 92 ? 13.342 16.664 -0.780 1.00 94.38 92 ILE A CA 1
ATOM 719 C C . ILE A 1 92 ? 13.215 17.771 0.279 1.00 94.38 92 ILE A C 1
ATOM 721 O O . ILE A 1 92 ? 13.984 17.802 1.238 1.00 94.38 92 ILE A O 1
ATOM 725 N N . PRO A 1 93 ? 12.237 18.687 0.158 1.00 95.50 93 PRO A N 1
ATOM 726 C CA . PRO A 1 93 ? 12.065 19.755 1.139 1.00 95.50 93 PRO A CA 1
ATOM 727 C C . PRO A 1 93 ? 11.782 19.208 2.545 1.00 95.50 93 PRO A C 1
ATOM 729 O O . PRO A 1 93 ? 10.823 18.460 2.725 1.00 95.50 93 PRO A O 1
ATOM 732 N N . GLN A 1 94 ? 12.533 19.648 3.561 1.00 94.81 94 GLN A N 1
ATOM 733 C CA . GLN A 1 94 ? 12.349 19.177 4.944 1.00 94.81 94 GLN A CA 1
ATOM 734 C C . GLN A 1 94 ? 10.912 19.379 5.453 1.00 94.81 94 GLN A C 1
ATOM 736 O O . GLN A 1 94 ? 10.330 18.485 6.053 1.00 94.81 94 GLN A O 1
ATOM 741 N N . LEU A 1 95 ? 10.278 20.505 5.106 1.00 96.12 95 LEU A N 1
ATOM 742 C CA . LEU A 1 95 ? 8.880 20.769 5.462 1.00 96.12 95 LEU A CA 1
ATOM 743 C C . LEU A 1 95 ? 7.907 19.707 4.909 1.00 96.12 95 LEU A C 1
ATOM 745 O O . LEU A 1 95 ? 6.873 19.445 5.519 1.00 96.12 95 LEU A O 1
ATOM 749 N N . MET A 1 96 ? 8.202 19.106 3.750 1.00 97.50 96 MET A N 1
ATOM 750 C CA . MET A 1 96 ? 7.399 18.009 3.197 1.00 97.50 96 MET A CA 1
ATOM 751 C C . MET A 1 96 ? 7.527 16.759 4.069 1.00 97.50 96 MET A C 1
ATOM 753 O O . MET A 1 96 ? 6.508 16.148 4.390 1.00 97.50 96 MET A O 1
ATOM 757 N N . VAL A 1 97 ? 8.753 16.422 4.482 1.00 97.81 97 VAL A N 1
ATOM 758 C CA . VAL A 1 97 ? 9.029 15.305 5.396 1.00 97.81 97 VAL A CA 1
ATOM 759 C C . VAL A 1 97 ? 8.309 15.518 6.724 1.00 97.81 97 VAL A C 1
ATOM 761 O O . VAL A 1 97 ? 7.520 14.666 7.127 1.00 97.81 97 VAL A O 1
ATOM 764 N N . ASP A 1 98 ? 8.493 16.680 7.354 1.00 97.62 98 ASP A N 1
ATOM 765 C CA . ASP A 1 98 ? 7.907 16.997 8.660 1.00 97.62 98 ASP A CA 1
ATOM 766 C C . ASP A 1 98 ? 6.375 16.893 8.627 1.00 97.62 98 ASP A C 1
ATOM 768 O O . ASP A 1 98 ? 5.753 16.318 9.523 1.00 97.62 98 ASP A O 1
ATOM 772 N N . ARG A 1 99 ? 5.745 17.399 7.557 1.00 98.31 99 ARG A N 1
ATOM 773 C CA . ARG A 1 99 ? 4.290 17.304 7.374 1.00 98.31 99 ARG A CA 1
ATOM 774 C C . ARG A 1 99 ? 3.824 15.871 7.141 1.00 98.31 99 ARG A C 1
ATOM 776 O O . ARG A 1 99 ? 2.778 15.501 7.673 1.00 98.31 99 ARG A O 1
ATOM 783 N N . ALA A 1 100 ? 4.549 15.084 6.346 1.00 98.38 100 ALA A N 1
ATOM 784 C CA . ALA A 1 100 ? 4.182 13.701 6.056 1.00 98.38 100 ALA A CA 1
ATOM 785 C C . ALA A 1 100 ? 4.291 12.829 7.317 1.00 98.38 100 ALA A C 1
ATOM 787 O O . ALA A 1 100 ? 3.340 12.126 7.655 1.00 98.38 100 ALA A O 1
ATOM 788 N N . ILE A 1 101 ? 5.395 12.949 8.061 1.00 98.44 101 ILE A N 1
ATOM 789 C CA . ILE A 1 101 ? 5.609 12.252 9.336 1.00 98.44 101 ILE A CA 1
ATOM 790 C C . ILE A 1 101 ? 4.588 12.690 10.387 1.00 98.44 101 ILE A C 1
ATOM 792 O O . ILE A 1 101 ? 3.968 11.840 11.025 1.00 98.44 101 ILE A O 1
ATOM 796 N N . GLY A 1 102 ? 4.357 13.998 10.543 1.00 98.44 102 GLY A N 1
ATOM 797 C CA . GLY A 1 102 ? 3.355 14.512 11.478 1.00 98.44 102 GLY A CA 1
ATOM 798 C C . GLY A 1 102 ? 1.950 13.988 11.168 1.00 98.44 102 GLY A C 1
ATOM 799 O O . GLY A 1 102 ? 1.257 13.508 12.064 1.00 98.44 102 GLY A O 1
ATOM 800 N N . SER A 1 103 ? 1.566 13.995 9.886 1.00 98.50 103 SER A N 1
ATOM 801 C CA . SER A 1 103 ? 0.273 13.460 9.438 1.00 98.50 103 SER A CA 1
ATOM 802 C C . SER A 1 103 ? 0.162 11.955 9.676 1.00 98.50 103 SER A C 1
ATOM 804 O O . SER A 1 103 ? -0.890 11.487 10.105 1.00 98.50 103 SER A O 1
ATOM 806 N N . LEU A 1 104 ? 1.235 11.193 9.434 1.00 98.69 104 LEU A N 1
ATOM 807 C CA . LEU A 1 104 ? 1.273 9.755 9.693 1.00 98.69 104 LEU A CA 1
ATOM 808 C C . LEU A 1 104 ? 1.105 9.444 11.183 1.00 98.69 104 LEU A C 1
ATOM 810 O O . LEU A 1 104 ? 0.293 8.593 11.532 1.00 98.69 104 LEU A O 1
ATOM 814 N N . LEU A 1 105 ? 1.837 10.134 12.060 1.00 98.69 105 LEU A N 1
ATOM 815 C CA . LEU A 1 105 ? 1.748 9.929 13.508 1.00 98.69 105 LEU A CA 1
ATOM 816 C C . LEU A 1 105 ? 0.339 10.223 14.034 1.00 98.69 105 LEU A C 1
ATOM 818 O O . LEU A 1 105 ? -0.216 9.436 14.803 1.00 98.69 105 LEU A O 1
ATOM 822 N N . GLU A 1 106 ? -0.266 11.325 13.588 1.00 98.62 106 GLU A N 1
ATOM 823 C CA . GLU A 1 106 ? -1.631 11.677 13.974 1.00 98.62 106 GLU A CA 1
ATOM 824 C C . GLU A 1 106 ? -2.658 10.673 13.421 1.00 98.62 106 GLU A C 1
ATOM 826 O O . GLU A 1 106 ? -3.531 10.203 14.158 1.00 98.62 106 GLU A O 1
ATOM 831 N N . ALA A 1 107 ? -2.534 10.289 12.147 1.00 98.50 107 ALA A N 1
ATOM 832 C CA . ALA A 1 107 ? -3.413 9.308 11.520 1.00 98.50 107 ALA A CA 1
ATOM 833 C C . ALA A 1 107 ? -3.292 7.928 12.184 1.00 98.50 107 ALA A C 1
ATOM 835 O O . ALA A 1 107 ? -4.309 7.275 12.410 1.00 98.50 107 ALA A O 1
ATOM 836 N N . PHE A 1 108 ? -2.083 7.513 12.571 1.00 98.62 108 PHE A N 1
ATOM 837 C CA . PHE A 1 108 ? -1.850 6.271 13.309 1.00 98.62 108 PHE A CA 1
ATOM 838 C C . PHE A 1 108 ? -2.537 6.288 14.678 1.00 98.62 108 PHE A C 1
ATOM 840 O O . PHE A 1 108 ? -3.211 5.325 15.042 1.00 98.62 108 PHE A O 1
ATOM 847 N N . GLY A 1 109 ? -2.448 7.406 15.407 1.00 98.19 109 GLY A N 1
ATOM 848 C CA . GLY A 1 109 ? -3.173 7.589 16.665 1.00 98.19 109 GLY A CA 1
ATOM 849 C C . GLY A 1 109 ? -4.690 7.452 16.496 1.00 98.19 109 GLY A C 1
ATOM 850 O O . GLY A 1 109 ? -5.335 6.755 17.277 1.00 98.19 109 GLY A O 1
ATOM 851 N N . ARG A 1 110 ? -5.252 8.055 15.440 1.00 97.75 110 ARG A N 1
ATOM 852 C CA . ARG A 1 110 ? -6.693 7.999 15.124 1.00 97.75 110 ARG A CA 1
ATOM 853 C C . ARG A 1 110 ? -7.158 6.633 14.611 1.00 97.75 110 ARG A C 1
ATOM 855 O O . ARG A 1 110 ? -8.309 6.273 14.834 1.00 97.75 110 ARG A O 1
ATOM 862 N N . ALA A 1 111 ? -6.297 5.888 13.918 1.00 98.06 111 ALA A N 1
ATOM 863 C CA . ALA A 1 111 ? -6.610 4.571 13.363 1.00 98.06 111 ALA A CA 1
ATOM 864 C C . ALA A 1 111 ? -6.418 3.424 14.370 1.00 98.06 111 ALA A C 1
ATOM 866 O O . ALA A 1 111 ? -6.840 2.304 14.096 1.00 98.06 111 ALA A O 1
ATOM 867 N N . ARG A 1 112 ? -5.803 3.682 15.535 1.00 98.00 112 ARG A N 1
ATOM 868 C CA . ARG A 1 112 ? -5.407 2.651 16.509 1.00 98.00 112 ARG A CA 1
ATOM 869 C C . ARG A 1 112 ? -6.548 1.715 16.908 1.00 98.00 112 ARG A C 1
ATOM 871 O O . ARG A 1 112 ? -6.350 0.507 16.903 1.00 98.00 112 ARG A O 1
ATOM 878 N N . GLU A 1 113 ? -7.716 2.255 17.251 1.00 97.88 113 GLU A N 1
ATOM 879 C CA . GLU A 1 113 ? -8.875 1.444 17.659 1.00 97.88 113 GLU A CA 1
ATOM 880 C C . GLU A 1 113 ? -9.385 0.570 16.511 1.00 97.88 113 GLU A C 1
ATOM 882 O O . GLU A 1 113 ? -9.608 -0.622 16.706 1.00 97.88 113 GLU A O 1
ATOM 887 N N . ALA A 1 114 ? -9.470 1.129 15.299 1.00 98.19 114 ALA A N 1
ATOM 888 C CA . ALA A 1 114 ? -9.836 0.364 14.115 1.00 98.19 114 ALA A CA 1
ATOM 889 C C . ALA A 1 114 ? -8.829 -0.768 13.869 1.00 98.19 114 ALA A C 1
ATOM 891 O O . ALA A 1 114 ? -9.233 -1.908 13.717 1.00 98.19 114 ALA A O 1
ATOM 892 N N . ILE A 1 115 ? -7.520 -0.500 13.925 1.00 98.62 115 ILE A N 1
ATOM 893 C CA . ILE A 1 115 ? -6.477 -1.526 13.746 1.00 98.62 115 ILE A CA 1
ATOM 894 C C . ILE A 1 115 ? -6.601 -2.652 14.788 1.00 98.62 115 ILE A C 1
ATOM 896 O O . ILE A 1 115 ? -6.427 -3.820 14.445 1.00 98.62 115 ILE A O 1
ATOM 900 N N . VAL A 1 116 ? -6.918 -2.333 16.049 1.00 98.56 116 VAL A N 1
ATOM 901 C CA . VAL A 1 116 ? -7.176 -3.353 17.085 1.00 98.56 116 VAL A CA 1
ATOM 902 C C . VAL A 1 116 ? -8.368 -4.219 16.691 1.00 98.56 116 VAL A C 1
ATOM 904 O O . VAL A 1 116 ? -8.239 -5.442 16.656 1.00 98.56 116 VAL A O 1
ATOM 907 N N . GLN A 1 117 ? -9.484 -3.590 16.322 1.00 98.31 117 GLN A N 1
ATOM 908 C CA . GLN A 1 117 ? -10.691 -4.289 15.892 1.00 98.31 117 GLN A CA 1
ATOM 909 C C . GLN A 1 117 ? -10.410 -5.211 14.696 1.00 98.31 117 GLN A C 1
ATOM 911 O O . GLN A 1 117 ? -10.816 -6.368 14.698 1.00 98.31 117 GLN A O 1
ATOM 916 N N . ARG A 1 118 ? -9.631 -4.748 13.712 1.00 98.38 118 ARG A N 1
ATOM 917 C CA . ARG A 1 118 ? -9.221 -5.553 12.553 1.00 98.38 118 ARG A CA 1
ATOM 918 C C . ARG A 1 118 ? -8.484 -6.830 12.951 1.00 98.38 118 ARG A C 1
ATOM 920 O O . ARG A 1 118 ? -8.723 -7.888 12.367 1.00 98.38 118 ARG A O 1
ATOM 927 N N . VAL A 1 119 ? -7.586 -6.744 13.932 1.00 98.38 119 VAL A N 1
ATOM 928 C CA . VAL A 1 119 ? -6.856 -7.911 14.449 1.00 98.38 119 VAL A CA 1
ATOM 929 C C . VAL A 1 119 ? -7.812 -8.881 15.144 1.00 98.38 119 VAL A C 1
ATOM 931 O O . VAL A 1 119 ? -7.750 -10.082 14.888 1.00 98.38 119 VAL A O 1
ATOM 934 N N . GLU A 1 120 ? -8.715 -8.371 15.983 1.00 97.75 120 GLU A N 1
ATOM 935 C CA . GLU A 1 120 ? -9.706 -9.173 16.715 1.00 97.75 120 GLU A CA 1
ATOM 936 C C . GLU A 1 120 ? -10.715 -9.862 15.781 1.00 97.75 120 GLU A C 1
ATOM 938 O O . GLU A 1 120 ? -11.121 -10.997 16.031 1.00 97.75 120 GLU A O 1
ATOM 943 N N . GLU A 1 121 ? -11.053 -9.223 14.661 1.00 97.25 121 GLU A N 1
ATOM 944 C CA . GLU A 1 121 ? -11.900 -9.765 13.591 1.00 97.25 121 GLU A CA 1
ATOM 945 C C . GLU A 1 121 ? -11.160 -10.743 12.659 1.00 97.25 121 GLU A C 1
ATOM 947 O O . GLU A 1 121 ? -11.745 -11.275 11.714 1.00 97.25 121 GLU A O 1
ATOM 952 N N . GLY A 1 122 ? -9.871 -10.999 12.903 1.00 97.62 122 GLY A N 1
ATOM 953 C CA . GLY A 1 122 ? -9.070 -11.938 12.119 1.00 97.62 122 GLY A CA 1
ATOM 954 C C . GLY A 1 122 ? -8.693 -11.428 10.726 1.00 97.62 122 GLY A C 1
ATOM 955 O O . GLY A 1 122 ? -8.442 -12.226 9.826 1.00 97.62 122 GLY A O 1
ATOM 956 N N . CYS A 1 123 ? -8.648 -10.110 10.529 1.00 98.44 123 CYS A N 1
ATOM 957 C CA . CYS A 1 123 ? -8.332 -9.499 9.237 1.00 98.44 123 CYS A CA 1
ATOM 958 C C . CYS A 1 123 ? -6.828 -9.419 8.942 1.00 98.44 123 CYS A C 1
ATOM 960 O O . CYS A 1 123 ? -6.432 -9.148 7.808 1.00 98.44 123 CYS A O 1
ATOM 962 N N . VAL A 1 124 ? -5.986 -9.650 9.951 1.00 98.25 124 VAL A N 1
ATOM 963 C CA . VAL A 1 124 ? -4.533 -9.736 9.787 1.00 98.25 124 VAL A CA 1
ATOM 964 C C . VAL A 1 124 ? -4.159 -11.165 9.412 1.00 98.25 124 VAL A C 1
ATOM 966 O O . VAL A 1 124 ? -4.334 -12.090 10.203 1.00 98.25 124 VAL A O 1
ATOM 969 N N . ILE A 1 125 ? -3.642 -11.331 8.201 1.00 97.81 125 ILE A N 1
ATOM 970 C CA . ILE A 1 125 ? -3.418 -12.615 7.528 1.00 97.81 125 ILE A CA 1
ATOM 971 C C . ILE A 1 125 ? -1.986 -12.709 7.006 1.00 97.81 125 ILE A C 1
ATOM 973 O O . ILE A 1 125 ? -1.264 -11.714 6.995 1.00 97.81 125 ILE A O 1
ATOM 977 N N . ASP A 1 126 ? -1.585 -13.892 6.545 1.00 96.12 126 ASP A N 1
ATOM 978 C CA . ASP A 1 126 ? -0.368 -14.053 5.751 1.00 96.12 126 ASP A CA 1
ATOM 979 C C . ASP A 1 126 ? -0.637 -13.605 4.299 1.00 96.12 126 ASP A C 1
ATOM 981 O O . ASP A 1 126 ? -1.232 -14.342 3.513 1.00 96.12 126 ASP A O 1
ATOM 985 N N . ALA A 1 127 ? -0.323 -12.344 3.987 1.00 95.44 127 ALA A N 1
ATOM 986 C CA . ALA A 1 127 ? -0.694 -11.683 2.734 1.00 95.44 127 ALA A CA 1
ATOM 987 C C . ALA A 1 127 ? 0.406 -11.829 1.663 1.00 95.44 127 ALA A C 1
ATOM 989 O O . ALA A 1 127 ? 1.122 -12.823 1.630 1.00 95.44 127 ALA A O 1
ATOM 990 N N . HIS A 1 128 ? 0.541 -10.859 0.753 1.00 95.75 128 HIS A N 1
ATOM 991 C CA . HIS A 1 128 ? 1.634 -10.848 -0.222 1.00 95.75 128 HIS A CA 1
ATOM 992 C C . HIS A 1 128 ? 2.863 -10.090 0.309 1.00 95.75 128 HIS A C 1
ATOM 994 O O . HIS A 1 128 ? 4.005 -10.482 0.059 1.00 95.75 128 HIS A O 1
ATOM 1000 N N . GLY A 1 129 ? 2.643 -9.015 1.069 1.00 92.00 129 GLY A N 1
ATOM 1001 C CA . GLY A 1 129 ? 3.690 -8.238 1.731 1.00 92.00 129 GLY A CA 1
ATOM 1002 C C . GLY A 1 129 ? 4.311 -7.163 0.841 1.00 92.00 129 GLY A C 1
ATOM 1003 O O . GLY A 1 129 ? 4.766 -6.138 1.351 1.00 92.00 129 GLY A O 1
ATOM 1004 N N . ASP A 1 130 ? 4.260 -7.355 -0.478 1.00 95.12 130 ASP A N 1
ATOM 1005 C CA . ASP A 1 130 ? 4.758 -6.401 -1.470 1.00 95.12 130 ASP A CA 1
ATOM 1006 C C . ASP A 1 130 ? 3.918 -6.348 -2.765 1.00 95.12 130 ASP A C 1
ATOM 1008 O O . ASP A 1 130 ? 4.434 -6.471 -3.872 1.00 95.12 130 ASP A O 1
ATOM 1012 N N . LEU A 1 131 ? 2.591 -6.250 -2.643 1.00 96.56 131 LEU A N 1
ATOM 1013 C CA . LEU A 1 131 ? 1.671 -6.286 -3.787 1.00 96.56 131 LEU A CA 1
ATOM 1014 C C . LEU A 1 131 ? 1.745 -5.025 -4.678 1.00 96.56 131 LEU A C 1
ATOM 1016 O O . LEU A 1 131 ? 0.974 -4.080 -4.509 1.00 96.56 131 LEU A O 1
ATOM 1020 N N . ARG A 1 132 ? 2.661 -5.024 -5.652 1.00 97.12 132 ARG A N 1
ATOM 1021 C CA . ARG A 1 132 ? 2.825 -3.963 -6.661 1.00 97.12 132 ARG A CA 1
ATOM 1022 C C . ARG A 1 132 ? 2.283 -4.382 -8.035 1.00 97.12 132 ARG A C 1
ATOM 1024 O O . ARG A 1 132 ? 2.213 -5.576 -8.309 1.00 97.12 132 ARG A O 1
ATOM 1031 N N . PRO A 1 133 ? 1.975 -3.440 -8.948 1.00 98.06 133 PRO A N 1
ATOM 1032 C CA . PRO A 1 133 ? 1.545 -3.760 -10.311 1.00 98.06 133 PRO A CA 1
ATOM 1033 C C . PRO A 1 133 ? 2.501 -4.697 -11.070 1.00 98.06 133 PRO A C 1
ATOM 1035 O O . PRO A 1 133 ? 2.054 -5.602 -11.763 1.00 98.06 133 PRO A O 1
ATOM 1038 N N . GLU A 1 134 ? 3.811 -4.560 -10.874 1.00 97.12 134 GLU A N 1
ATOM 1039 C CA . GLU A 1 134 ? 4.827 -5.445 -11.472 1.00 97.12 134 GLU A CA 1
ATOM 1040 C C . GLU A 1 134 ? 4.834 -6.880 -10.915 1.00 97.12 134 GLU A C 1
ATOM 1042 O O . GLU A 1 134 ? 5.593 -7.711 -11.393 1.00 97.12 134 GLU A O 1
ATOM 1047 N N . HIS A 1 135 ? 4.003 -7.183 -9.916 1.00 97.25 135 HIS A N 1
ATOM 1048 C CA . HIS A 1 135 ? 3.812 -8.511 -9.322 1.00 97.25 135 HIS A CA 1
ATOM 1049 C C . HIS A 1 135 ? 2.446 -9.119 -9.690 1.00 97.25 135 HIS A C 1
ATOM 1051 O O . HIS A 1 135 ? 2.112 -10.228 -9.274 1.00 97.25 135 HIS A O 1
ATOM 1057 N N . VAL A 1 136 ? 1.641 -8.407 -10.485 1.00 98.06 136 VAL A N 1
ATOM 1058 C CA . VAL A 1 136 ? 0.294 -8.819 -10.893 1.00 98.06 136 VAL A CA 1
ATOM 1059 C C . VAL A 1 136 ? 0.314 -9.210 -12.368 1.00 98.06 136 VAL A C 1
ATOM 1061 O O . VAL A 1 136 ? 0.540 -8.368 -13.231 1.00 98.06 136 VAL A O 1
ATOM 1064 N N . TRP A 1 137 ? 0.049 -10.481 -12.671 1.00 98.00 137 TRP A N 1
ATOM 1065 C CA . TRP A 1 137 ? -0.024 -11.014 -14.032 1.00 98.00 137 TRP A CA 1
ATOM 1066 C C . TRP A 1 137 ? -1.483 -11.213 -14.471 1.00 98.00 137 TRP A C 1
ATOM 1068 O O . TRP A 1 137 ? -2.263 -11.916 -13.824 1.00 98.00 137 TRP A O 1
ATOM 1078 N N . LEU A 1 138 ? -1.848 -10.590 -15.592 1.00 98.12 138 LEU A N 1
ATOM 1079 C CA . LEU A 1 138 ? -3.206 -10.502 -16.146 1.00 98.12 138 LEU A CA 1
ATOM 1080 C C . LEU A 1 138 ? -3.560 -11.630 -17.127 1.00 98.12 138 LEU A C 1
ATOM 1082 O O . LEU A 1 138 ? -4.604 -11.575 -17.780 1.00 98.12 138 LEU A O 1
ATOM 1086 N N . GLY A 1 139 ? -2.677 -12.613 -17.303 1.00 95.38 139 GLY A N 1
ATOM 1087 C CA . GLY A 1 139 ? -2.938 -13.728 -18.206 1.00 95.38 139 GLY A CA 1
ATOM 1088 C C . GLY A 1 139 ? -3.983 -14.704 -17.659 1.00 95.38 139 GLY A C 1
ATOM 1089 O O . GLY A 1 139 ? -4.621 -14.463 -16.638 1.00 95.38 139 GLY A O 1
ATOM 1090 N N . GLU A 1 140 ? -4.174 -15.818 -18.364 1.00 93.56 140 GLU A N 1
ATOM 1091 C CA . GLU A 1 140 ? -5.158 -16.839 -18.004 1.00 93.56 140 GLU A CA 1
ATOM 1092 C C . GLU A 1 140 ? -4.447 -18.180 -17.739 1.00 93.56 140 GLU A C 1
ATOM 1094 O O . GLU A 1 140 ? -3.818 -18.720 -18.657 1.00 93.56 140 GLU A O 1
ATOM 1099 N N . PRO A 1 141 ? -4.525 -18.730 -16.512 1.00 93.44 141 PRO A N 1
ATOM 1100 C CA . PRO A 1 141 ? -5.201 -18.171 -15.333 1.00 93.44 141 PRO A CA 1
ATOM 1101 C C . PRO A 1 141 ? -4.445 -16.970 -14.725 1.00 93.44 141 PRO A C 1
ATOM 1103 O O . PRO A 1 141 ? -3.220 -16.927 -14.828 1.00 93.44 141 PRO A O 1
ATOM 1106 N N . PRO A 1 142 ? -5.128 -16.022 -14.056 1.00 95.25 142 PRO A N 1
ATOM 1107 C CA . PRO A 1 142 ? -4.466 -14.882 -13.425 1.00 95.25 142 PRO A CA 1
ATOM 1108 C C . PRO A 1 142 ? -3.494 -15.334 -12.332 1.00 95.25 142 PRO A C 1
ATOM 1110 O O . PRO A 1 142 ? -3.715 -16.356 -11.678 1.00 95.25 142 PRO A O 1
ATOM 1113 N N . ALA A 1 143 ? -2.433 -14.557 -12.108 1.00 95.38 143 ALA A N 1
ATOM 1114 C CA . ALA A 1 143 ? -1.440 -14.862 -11.082 1.00 95.38 143 ALA A CA 1
ATOM 1115 C C . ALA A 1 143 ? -0.945 -13.599 -10.370 1.00 95.38 143 ALA A C 1
ATOM 1117 O O . ALA A 1 143 ? -0.803 -12.538 -10.973 1.00 95.38 143 ALA A O 1
ATOM 1118 N N . VAL A 1 144 ? -0.641 -13.742 -9.083 1.00 95.31 144 VAL A N 1
ATOM 1119 C CA . VAL A 1 144 ? 0.106 -12.761 -8.291 1.00 95.31 144 VAL A CA 1
ATOM 1120 C C . VAL A 1 144 ? 1.380 -13.462 -7.830 1.00 95.31 144 VAL A C 1
ATOM 1122 O O . VAL A 1 144 ? 1.306 -14.552 -7.261 1.00 95.31 144 VAL A O 1
ATOM 1125 N N . ILE A 1 145 ? 2.534 -12.894 -8.160 1.00 94.12 145 ILE A N 1
ATOM 1126 C CA . ILE A 1 145 ? 3.849 -13.539 -8.043 1.00 94.12 145 ILE A CA 1
ATOM 1127 C C . ILE A 1 145 ? 4.815 -12.670 -7.240 1.00 94.12 145 ILE A C 1
ATOM 1129 O O . ILE A 1 145 ? 4.538 -11.506 -7.016 1.00 94.12 145 ILE A O 1
ATOM 1133 N N . ASP A 1 146 ? 5.981 -13.214 -6.889 1.00 91.06 146 ASP A N 1
ATOM 1134 C CA . ASP A 1 146 ? 7.036 -12.482 -6.165 1.00 91.06 146 ASP A CA 1
ATOM 1135 C C . ASP A 1 146 ? 6.591 -11.990 -4.774 1.00 91.06 146 ASP A C 1
ATOM 1137 O O . ASP A 1 146 ? 6.824 -10.861 -4.335 1.00 91.06 146 ASP A O 1
ATOM 1141 N N . CYS A 1 147 ? 5.908 -12.891 -4.068 1.00 90.56 147 CYS A N 1
ATOM 1142 C CA . CYS A 1 147 ? 5.545 -12.717 -2.673 1.00 90.56 147 CYS A CA 1
ATOM 1143 C C . CYS A 1 147 ? 6.804 -12.698 -1.793 1.00 90.56 147 CYS A C 1
ATOM 1145 O O . CYS A 1 147 ? 7.765 -13.416 -2.061 1.00 90.56 147 CYS A O 1
ATOM 1147 N N . LEU A 1 148 ? 6.812 -11.909 -0.713 1.00 87.50 148 LEU A N 1
ATOM 1148 C CA . LEU A 1 148 ? 7.966 -11.849 0.187 1.00 87.50 148 LEU A CA 1
ATOM 1149 C C . LEU A 1 148 ? 8.178 -13.195 0.906 1.00 87.50 148 LEU A C 1
ATOM 1151 O O . LEU A 1 148 ? 7.475 -13.510 1.864 1.00 87.50 148 LEU A O 1
ATOM 1155 N N . GLU A 1 149 ? 9.179 -13.974 0.484 1.00 82.31 149 GLU A N 1
ATOM 1156 C CA . GLU A 1 149 ? 9.455 -15.313 1.041 1.00 82.31 149 GLU A CA 1
ATOM 1157 C C . GLU A 1 149 ? 10.362 -15.299 2.284 1.00 82.31 149 GLU A C 1
ATOM 1159 O O . GLU A 1 149 ? 10.332 -16.225 3.090 1.00 82.31 149 GLU A O 1
ATOM 1164 N N . PHE A 1 150 ? 11.173 -14.254 2.470 1.00 80.44 150 PHE A N 1
ATOM 1165 C CA . PHE A 1 150 ? 12.252 -14.250 3.469 1.00 80.44 150 PHE A CA 1
ATOM 1166 C C . PHE A 1 150 ? 11.846 -13.741 4.862 1.00 80.44 150 PHE A C 1
ATOM 1168 O O . PHE A 1 150 ? 12.646 -13.827 5.793 1.00 80.44 150 PHE A O 1
ATOM 1175 N N . SER A 1 151 ? 10.646 -13.173 5.022 1.00 86.50 151 SER A N 1
ATOM 1176 C CA . SER A 1 151 ? 10.175 -12.659 6.312 1.00 86.50 151 SER A CA 1
ATOM 1177 C C . SER A 1 151 ? 8.656 -12.720 6.438 1.00 86.50 151 SER A C 1
ATOM 1179 O O . SER A 1 151 ? 7.934 -11.898 5.871 1.00 86.50 151 SER A O 1
ATOM 1181 N N . ASP A 1 152 ? 8.180 -13.643 7.273 1.00 85.38 152 ASP A N 1
ATOM 1182 C CA . ASP A 1 152 ? 6.767 -13.730 7.653 1.00 85.38 152 ASP A CA 1
ATOM 1183 C C . ASP A 1 152 ? 6.285 -12.436 8.327 1.00 85.38 152 ASP A C 1
ATOM 1185 O O . ASP A 1 152 ? 5.127 -12.049 8.199 1.00 85.38 152 ASP A O 1
ATOM 1189 N N . GLU A 1 153 ? 7.158 -11.723 9.048 1.00 88.12 153 GLU A N 1
ATOM 1190 C CA . GLU A 1 153 ? 6.765 -10.474 9.705 1.00 88.12 153 GLU A CA 1
ATOM 1191 C C . GLU A 1 153 ? 6.384 -9.385 8.702 1.00 88.12 153 GLU A C 1
ATOM 1193 O O . GLU A 1 153 ? 5.417 -8.668 8.960 1.00 88.12 153 GLU A O 1
ATOM 1198 N N . LEU A 1 154 ? 7.071 -9.325 7.554 1.00 87.31 154 LEU A N 1
ATOM 1199 C CA . LEU A 1 154 ? 6.758 -8.395 6.465 1.00 87.31 154 LEU A CA 1
ATOM 1200 C C . LEU A 1 154 ? 5.524 -8.820 5.659 1.00 87.31 154 LEU A C 1
ATOM 1202 O O . LEU A 1 154 ? 4.844 -7.965 5.092 1.00 87.31 154 LEU A O 1
ATOM 1206 N N . ARG A 1 155 ? 5.233 -10.124 5.611 1.00 92.06 155 ARG A N 1
ATOM 1207 C CA . ARG A 1 155 ? 4.095 -10.685 4.873 1.00 92.06 155 ARG A CA 1
ATOM 1208 C C . ARG A 1 155 ? 2.789 -10.669 5.669 1.00 92.06 155 ARG A C 1
ATOM 1210 O O . ARG A 1 155 ? 1.719 -10.533 5.083 1.00 92.06 155 ARG A O 1
ATOM 1217 N N . ILE A 1 156 ? 2.860 -10.742 7.000 1.00 95.88 156 ILE A N 1
ATOM 1218 C CA . ILE A 1 156 ? 1.669 -10.730 7.853 1.00 95.88 156 ILE A CA 1
ATOM 1219 C C . ILE A 1 156 ? 1.139 -9.305 8.040 1.00 95.88 156 ILE A C 1
ATOM 1221 O O . ILE A 1 156 ? 1.716 -8.506 8.791 1.00 95.88 156 ILE A O 1
ATOM 1225 N N . ARG A 1 157 ? 0.008 -8.997 7.402 1.00 95.69 157 ARG A N 1
ATOM 1226 C CA . ARG A 1 157 ? -0.603 -7.657 7.374 1.00 95.69 157 ARG A CA 1
ATOM 1227 C C . ARG A 1 157 ? -2.124 -7.752 7.285 1.00 95.69 157 ARG A C 1
ATOM 1229 O O . ARG A 1 157 ? -2.681 -8.831 7.102 1.00 95.69 157 ARG A O 1
ATOM 1236 N N . ASP A 1 158 ? -2.797 -6.620 7.432 1.00 98.44 158 ASP A N 1
ATOM 1237 C CA . ASP A 1 158 ? -4.235 -6.534 7.192 1.00 98.44 158 ASP A CA 1
ATOM 1238 C C . ASP A 1 158 ? -4.544 -6.713 5.691 1.00 98.44 158 ASP A C 1
ATOM 1240 O O . ASP A 1 158 ? -3.894 -6.103 4.842 1.00 98.44 158 ASP A O 1
ATOM 1244 N N . ARG A 1 159 ? -5.554 -7.511 5.331 1.00 98.06 159 ARG A N 1
ATOM 1245 C CA . ARG A 1 159 ? -6.012 -7.623 3.930 1.00 98.06 159 ARG A CA 1
ATOM 1246 C C . AR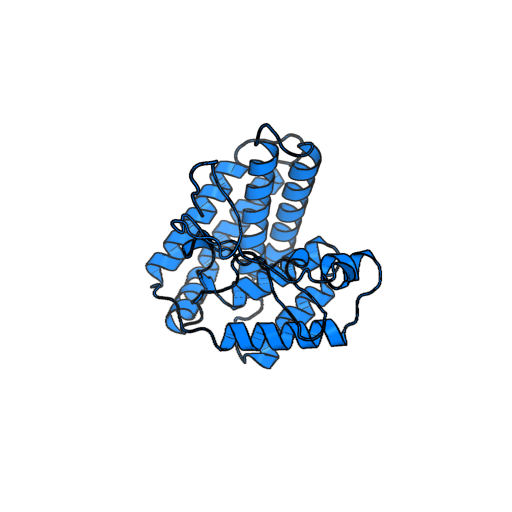G A 1 159 ? -6.432 -6.283 3.303 1.00 98.06 159 ARG A C 1
ATOM 1248 O O . ARG A 1 159 ? -6.198 -6.069 2.115 1.00 98.06 159 ARG A O 1
ATOM 1255 N N . ALA A 1 160 ? -6.986 -5.364 4.093 1.00 98.50 160 ALA A N 1
ATOM 1256 C CA . ALA A 1 160 ? -7.326 -4.011 3.660 1.00 98.50 160 ALA A CA 1
ATOM 1257 C C . ALA A 1 160 ? -6.076 -3.151 3.409 1.00 98.50 160 ALA A C 1
ATOM 1259 O O . ALA A 1 160 ? -6.067 -2.324 2.500 1.00 98.50 160 ALA A O 1
ATOM 1260 N N . ASP A 1 161 ? -5.007 -3.364 4.176 1.00 98.62 161 ASP A N 1
ATOM 1261 C CA . ASP A 1 161 ? -3.700 -2.740 3.942 1.00 98.62 161 ASP A CA 1
ATOM 1262 C C . ASP A 1 161 ? -3.060 -3.275 2.651 1.00 98.62 161 ASP A C 1
ATOM 1264 O O . ASP A 1 161 ? -2.497 -2.517 1.864 1.00 98.62 161 ASP A O 1
ATOM 1268 N N . GLU A 1 162 ? -3.202 -4.574 2.373 1.00 98.00 162 GLU A N 1
ATOM 1269 C CA . GLU A 1 162 ? -2.717 -5.179 1.127 1.00 98.00 162 GLU A CA 1
ATOM 1270 C C . GLU A 1 162 ? -3.362 -4.551 -0.119 1.00 98.00 162 GLU A C 1
ATOM 1272 O O . GLU A 1 162 ? -2.651 -4.123 -1.031 1.00 98.00 162 GLU A O 1
ATOM 1277 N N . ILE A 1 163 ? -4.695 -4.424 -0.145 1.00 98.56 163 ILE A N 1
ATOM 1278 C CA . ILE A 1 163 ? -5.386 -3.807 -1.287 1.00 98.56 163 ILE A CA 1
ATOM 1279 C C . ILE A 1 163 ? -5.159 -2.288 -1.352 1.00 98.56 163 ILE A C 1
ATOM 1281 O O . ILE A 1 163 ? -5.007 -1.736 -2.443 1.00 98.56 163 ILE A O 1
ATOM 1285 N N . ALA A 1 164 ? -5.061 -1.606 -0.203 1.00 98.69 164 ALA A N 1
ATOM 1286 C CA . ALA A 1 164 ? -4.718 -0.185 -0.154 1.00 98.69 164 ALA A CA 1
ATOM 1287 C C . ALA A 1 164 ? -3.329 0.085 -0.739 1.00 98.69 164 ALA A C 1
ATOM 1289 O O . ALA A 1 164 ? -3.135 1.104 -1.405 1.00 98.69 164 ALA A O 1
ATOM 1290 N N . TYR A 1 165 ? -2.378 -0.826 -0.519 1.00 98.62 165 TYR A N 1
ATOM 1291 C CA . TYR A 1 165 ? -1.037 -0.727 -1.080 1.00 98.62 165 TYR A CA 1
ATOM 1292 C C . TYR A 1 165 ? -1.033 -0.894 -2.604 1.00 98.62 165 TYR A C 1
ATOM 1294 O O . TYR A 1 165 ? -0.437 -0.063 -3.288 1.00 98.62 165 TYR A O 1
ATOM 1302 N N . LEU A 1 166 ? -1.765 -1.873 -3.152 1.00 98.75 166 LEU A N 1
ATOM 1303 C CA . LEU A 1 166 ? -1.930 -1.986 -4.608 1.00 98.75 166 LEU A CA 1
ATOM 1304 C C . LEU A 1 166 ? -2.547 -0.708 -5.196 1.00 98.75 166 LEU A C 1
ATOM 1306 O O . LEU A 1 166 ? -2.095 -0.214 -6.229 1.00 98.75 166 LEU A O 1
ATOM 1310 N N . ALA A 1 167 ? -3.554 -0.146 -4.523 1.00 98.81 167 ALA A N 1
ATOM 1311 C CA . ALA A 1 167 ? -4.193 1.086 -4.963 1.00 98.81 167 ALA A CA 1
ATOM 1312 C C . ALA A 1 167 ? -3.237 2.293 -4.945 1.00 98.81 167 ALA A C 1
ATOM 1314 O O . ALA A 1 167 ? -3.219 3.066 -5.903 1.00 98.81 167 ALA A O 1
ATOM 1315 N N . LEU A 1 168 ? -2.409 2.422 -3.901 1.00 98.81 168 LEU A N 1
ATOM 1316 C CA . LEU A 1 168 ? -1.359 3.441 -3.813 1.00 98.81 168 LEU A CA 1
ATOM 1317 C C . LEU A 1 168 ? -0.348 3.310 -4.961 1.00 98.81 168 LEU A C 1
ATOM 1319 O O . LEU A 1 168 ? 0.035 4.308 -5.568 1.00 98.81 168 LEU A O 1
ATOM 1323 N N . GLU A 1 169 ? 0.093 2.090 -5.270 1.00 98.75 169 GLU A N 1
ATOM 1324 C CA . GLU A 1 169 ? 1.058 1.867 -6.346 1.00 98.75 169 GLU A CA 1
ATOM 1325 C C . GLU A 1 169 ? 0.471 2.167 -7.727 1.00 98.75 169 GLU A C 1
ATOM 1327 O O . GLU A 1 169 ? 1.168 2.742 -8.561 1.00 98.75 169 GLU A O 1
ATOM 1332 N N . LEU A 1 170 ? -0.804 1.836 -7.963 1.00 98.69 170 LEU A N 1
ATOM 1333 C CA . LEU A 1 170 ? -1.515 2.199 -9.192 1.00 98.69 170 LEU A CA 1
ATOM 1334 C C . LEU A 1 170 ? -1.632 3.718 -9.348 1.00 98.69 170 LEU A C 1
ATOM 1336 O O . LEU A 1 170 ? -1.374 4.247 -10.428 1.00 98.69 170 LEU A O 1
ATOM 1340 N N . GLU A 1 171 ? -1.960 4.433 -8.272 1.00 98.56 171 GLU A N 1
ATOM 1341 C CA . GLU A 1 171 ? -1.971 5.898 -8.262 1.00 98.56 171 GLU A CA 1
ATOM 1342 C C . GLU A 1 171 ? -0.583 6.478 -8.560 1.00 98.56 171 GLU A C 1
ATOM 1344 O O . GLU A 1 171 ? -0.461 7.369 -9.404 1.00 98.56 171 GLU A O 1
ATOM 1349 N N . ARG A 1 172 ? 0.477 5.924 -7.957 1.00 98.19 172 ARG A N 1
ATOM 1350 C CA . ARG A 1 172 ? 1.863 6.347 -8.204 1.00 98.19 172 ARG A CA 1
ATOM 1351 C C . ARG A 1 172 ? 2.258 6.249 -9.677 1.00 98.19 172 ARG A C 1
ATOM 1353 O O . ARG A 1 172 ? 2.995 7.108 -10.163 1.00 98.19 172 ARG A O 1
ATOM 1360 N N . ILE A 1 173 ? 1.809 5.214 -10.384 1.00 97.19 173 ILE A N 1
ATOM 1361 C CA . ILE A 1 173 ? 2.090 5.046 -11.818 1.00 97.19 173 ILE A CA 1
ATOM 1362 C C . ILE A 1 173 ? 1.054 5.727 -12.728 1.00 97.19 173 ILE A C 1
ATOM 1364 O O . ILE A 1 173 ? 1.099 5.531 -13.935 1.00 97.19 173 ILE A O 1
ATOM 1368 N N . GLY A 1 174 ? 0.155 6.556 -12.181 1.00 97.75 174 GLY A N 1
ATOM 1369 C CA . GLY A 1 174 ? -0.752 7.407 -12.961 1.00 97.75 174 GLY A CA 1
ATOM 1370 C C . GLY A 1 174 ? -2.158 6.844 -13.190 1.00 97.75 174 GLY A C 1
ATOM 1371 O O . GLY A 1 174 ? -2.922 7.417 -13.964 1.00 97.75 174 GLY A O 1
ATOM 1372 N N . HIS A 1 175 ? -2.539 5.767 -12.499 1.00 98.31 175 HIS A N 1
ATOM 1373 C CA . HIS A 1 175 ? -3.832 5.094 -12.660 1.00 98.31 175 HIS A CA 1
ATOM 1374 C C . HIS A 1 175 ? -4.664 5.042 -11.358 1.00 98.31 175 HIS A C 1
ATOM 1376 O O . HIS A 1 175 ? -5.105 3.963 -10.955 1.00 98.31 175 HIS A O 1
ATOM 1382 N N . PRO A 1 176 ? -4.958 6.184 -10.696 1.00 98.31 176 PRO A N 1
ATOM 1383 C CA . PRO A 1 176 ? -5.714 6.203 -9.435 1.00 98.31 176 PRO A CA 1
ATOM 1384 C C . PRO A 1 176 ? -7.104 5.563 -9.546 1.00 98.31 176 PRO A C 1
ATOM 1386 O O . PRO A 1 176 ? -7.548 4.881 -8.629 1.00 98.31 176 PRO A O 1
ATOM 1389 N N . HIS A 1 177 ? -7.775 5.714 -10.692 1.00 98.56 177 HIS A N 1
ATOM 1390 C CA . HIS A 1 177 ? -9.090 5.113 -10.936 1.00 98.56 177 HIS A CA 1
ATOM 1391 C C . HIS A 1 177 ? -9.068 3.576 -10.864 1.00 98.56 177 HIS A C 1
ATOM 1393 O O . HIS A 1 177 ? -10.046 2.975 -10.426 1.00 98.56 177 HIS A O 1
ATOM 1399 N N . LEU A 1 178 ? -7.954 2.935 -11.244 1.00 98.69 178 LEU A N 1
ATOM 1400 C CA . LEU A 1 178 ? -7.785 1.487 -11.094 1.00 98.69 178 LEU A CA 1
ATOM 1401 C C . LEU A 1 178 ? -7.535 1.093 -9.637 1.00 98.69 178 LEU A C 1
ATOM 1403 O O . LEU A 1 178 ? -7.956 0.018 -9.218 1.00 98.69 178 LEU A O 1
ATOM 1407 N N . GLY A 1 179 ? -6.892 1.963 -8.855 1.00 98.44 179 GLY A N 1
ATOM 1408 C CA . GLY A 1 179 ? -6.749 1.777 -7.413 1.00 98.44 179 GLY A CA 1
ATOM 1409 C C . GLY A 1 179 ? -8.090 1.844 -6.680 1.00 98.44 179 GLY A C 1
ATOM 1410 O O . GLY A 1 179 ? -8.374 0.991 -5.841 1.00 98.44 179 GLY A O 1
ATOM 1411 N N . GLU A 1 180 ? -8.949 2.802 -7.033 1.00 98.56 180 GLU A N 1
ATOM 1412 C CA . GLU A 1 180 ? -10.314 2.880 -6.492 1.00 98.56 180 GLU A CA 1
ATOM 1413 C C . GLU A 1 180 ? -11.172 1.684 -6.925 1.00 98.56 180 GLU A C 1
ATOM 1415 O O . GLU A 1 180 ? -11.905 1.126 -6.111 1.00 98.56 180 GLU A O 1
ATOM 1420 N N . LEU A 1 181 ? -11.034 1.226 -8.177 1.00 98.75 181 LEU A N 1
ATOM 1421 C CA . LEU A 1 181 ? -11.671 -0.010 -8.639 1.00 98.75 181 LEU A CA 1
ATOM 1422 C C . LEU A 1 181 ? -11.218 -1.224 -7.814 1.00 98.75 181 LEU A C 1
ATOM 1424 O O . LEU A 1 181 ? -12.052 -2.041 -7.434 1.00 98.75 181 LEU A O 1
ATOM 1428 N N . ALA A 1 182 ? -9.920 -1.339 -7.517 1.00 98.69 182 ALA A N 1
ATOM 1429 C CA . ALA A 1 182 ? -9.384 -2.431 -6.710 1.00 98.69 182 ALA A CA 1
ATOM 1430 C C . ALA A 1 182 ? -9.995 -2.453 -5.298 1.00 98.69 182 ALA A C 1
ATOM 1432 O O . ALA A 1 182 ? -10.401 -3.516 -4.828 1.00 98.69 182 ALA A O 1
ATOM 1433 N N . ILE A 1 183 ? -10.134 -1.286 -4.656 1.00 98.69 183 ILE A N 1
ATOM 1434 C CA . ILE A 1 183 ? -10.806 -1.156 -3.354 1.00 98.69 183 ILE A CA 1
ATOM 1435 C C . ILE A 1 183 ? -12.289 -1.520 -3.461 1.00 98.69 183 ILE A C 1
ATOM 1437 O O . ILE A 1 183 ? -12.766 -2.357 -2.697 1.00 98.69 183 ILE A O 1
ATOM 1441 N N . ALA A 1 184 ? -13.015 -0.949 -4.425 1.00 98.62 184 ALA A N 1
ATOM 1442 C CA . ALA A 1 184 ? -14.442 -1.215 -4.593 1.00 98.62 184 ALA A CA 1
ATOM 1443 C C . ALA A 1 184 ? -14.714 -2.706 -4.843 1.00 98.62 184 ALA A C 1
ATOM 1445 O O . ALA A 1 184 ? -15.629 -3.289 -4.258 1.00 98.62 184 ALA A O 1
ATOM 1446 N N . ARG A 1 185 ? -13.883 -3.349 -5.672 1.00 98.31 185 ARG A N 1
ATOM 1447 C CA . ARG A 1 185 ? -14.001 -4.778 -5.960 1.00 98.31 185 ARG A CA 1
ATOM 1448 C C . ARG A 1 185 ? -13.651 -5.632 -4.750 1.00 98.31 185 ARG A C 1
ATOM 1450 O O . ARG A 1 185 ? -14.329 -6.622 -4.494 1.00 98.31 185 ARG A O 1
ATOM 1457 N N . TYR A 1 186 ? -12.651 -5.235 -3.970 1.00 98.69 186 TYR A N 1
ATOM 1458 C CA . TYR A 1 186 ? -12.346 -5.874 -2.696 1.00 98.69 186 TYR A CA 1
ATOM 1459 C C . TYR A 1 186 ? -13.537 -5.835 -1.733 1.00 98.69 186 TYR A C 1
ATOM 1461 O O . TYR A 1 186 ? -13.948 -6.884 -1.232 1.00 98.69 186 TYR A O 1
ATOM 1469 N N . GLU A 1 187 ? -14.143 -4.665 -1.526 1.00 98.50 187 GLU A N 1
ATOM 1470 C CA . GLU A 1 187 ? -15.306 -4.513 -0.645 1.00 98.50 187 GLU A CA 1
ATOM 1471 C C . GLU A 1 187 ? -16.521 -5.314 -1.147 1.00 98.50 187 GLU A C 1
ATOM 1473 O O . GLU A 1 187 ? -17.271 -5.884 -0.351 1.00 98.50 187 GLU A O 1
ATOM 1478 N N . GLU A 1 188 ? -16.717 -5.385 -2.468 1.00 98.25 188 GLU A N 1
ATOM 1479 C CA . GLU A 1 188 ? -17.773 -6.176 -3.108 1.00 98.25 188 GLU A CA 1
ATOM 1480 C C . GLU A 1 188 ? -17.564 -7.684 -2.908 1.00 98.25 188 GLU A C 1
ATOM 1482 O O . GLU A 1 188 ? -18.492 -8.396 -2.522 1.00 98.25 188 GLU A O 1
ATOM 1487 N N . ARG A 1 189 ? -16.352 -8.186 -3.173 1.00 98.19 189 ARG A N 1
ATOM 1488 C CA . ARG A 1 189 ? -16.066 -9.629 -3.232 1.00 98.19 189 ARG A CA 1
ATOM 1489 C C . ARG A 1 189 ? -15.809 -10.257 -1.874 1.00 98.19 189 ARG A C 1
ATOM 1491 O O . ARG A 1 189 ? -16.076 -11.445 -1.708 1.00 98.19 189 ARG A O 1
ATOM 1498 N N . THR A 1 190 ? -15.287 -9.488 -0.926 1.00 97.88 190 THR A N 1
ATOM 1499 C CA . THR A 1 190 ? -14.978 -9.982 0.422 1.00 97.88 190 THR A CA 1
ATOM 1500 C C . THR A 1 190 ? -16.065 -9.629 1.437 1.00 97.88 190 THR A C 1
ATOM 1502 O O . THR A 1 190 ? -16.153 -10.272 2.480 1.00 97.88 190 THR A O 1
ATOM 1505 N N . GLY A 1 191 ? -16.891 -8.614 1.149 1.00 97.62 191 GLY A N 1
ATOM 1506 C CA . GLY A 1 191 ? -17.825 -8.028 2.113 1.00 97.62 191 GLY A CA 1
ATOM 1507 C C . GLY A 1 191 ? -17.147 -7.203 3.213 1.00 97.62 191 GLY A C 1
ATOM 1508 O O . GLY A 1 191 ? -17.840 -6.639 4.058 1.00 97.62 191 GLY A O 1
ATOM 1509 N N . ASP A 1 192 ? -15.816 -7.117 3.206 1.00 97.69 192 ASP A N 1
ATOM 1510 C CA . ASP A 1 192 ? -15.025 -6.389 4.186 1.00 97.69 192 ASP A CA 1
ATOM 1511 C C . ASP A 1 192 ? -14.949 -4.899 3.831 1.00 97.69 192 ASP A C 1
ATOM 1513 O O . ASP A 1 192 ? -14.447 -4.535 2.770 1.00 97.69 192 ASP A O 1
ATOM 1517 N N . ARG A 1 193 ? -15.458 -4.040 4.722 1.00 97.69 193 ARG A N 1
ATOM 1518 C CA . ARG A 1 193 ? -15.665 -2.602 4.488 1.00 97.69 193 ARG A CA 1
ATOM 1519 C C . ARG A 1 193 ? -15.068 -1.767 5.624 1.00 97.69 193 ARG A C 1
ATOM 1521 O O . ARG A 1 193 ? -15.812 -1.250 6.460 1.00 97.69 193 ARG A O 1
ATOM 1528 N N . PRO A 1 194 ? -13.735 -1.615 5.678 1.00 96.25 194 PRO A N 1
ATOM 1529 C CA . PRO A 1 194 ? -13.052 -0.864 6.736 1.00 96.25 194 PRO A CA 1
ATOM 1530 C C . PRO A 1 194 ? -13.319 0.651 6.673 1.00 96.25 194 PRO A C 1
ATOM 1532 O O . PRO A 1 194 ? -13.061 1.378 7.634 1.00 96.25 194 PRO A O 1
ATOM 1535 N N . GLY A 1 195 ? -13.836 1.135 5.542 1.00 97.00 195 GLY A N 1
ATOM 1536 C CA . GLY A 1 195 ? -14.191 2.528 5.329 1.00 97.00 195 GLY A CA 1
ATOM 1537 C C . GLY A 1 195 ? -13.022 3.408 4.867 1.00 97.00 195 GLY A C 1
ATOM 1538 O O . GLY A 1 195 ? -11.843 3.053 4.984 1.00 97.00 195 GLY A O 1
ATOM 1539 N N . PRO A 1 196 ? -13.339 4.606 4.347 1.00 97.56 196 PRO A N 1
ATOM 1540 C CA . PRO A 1 196 ? -12.380 5.448 3.633 1.00 97.56 196 PRO A CA 1
ATOM 1541 C C . PRO A 1 196 ? -11.239 5.956 4.521 1.00 97.56 196 PRO A C 1
ATOM 1543 O O . PRO A 1 196 ? -10.116 6.115 4.051 1.00 97.56 196 PRO A O 1
ATOM 1546 N N . ARG A 1 197 ? -11.497 6.181 5.816 1.00 98.12 197 ARG A N 1
ATOM 1547 C CA . ARG A 1 197 ? -10.482 6.670 6.762 1.00 98.12 197 ARG A CA 1
ATOM 1548 C C . ARG A 1 197 ? -9.373 5.645 6.990 1.00 98.12 197 ARG A C 1
ATOM 1550 O O . ARG A 1 197 ? -8.204 6.024 7.010 1.00 98.12 197 ARG A O 1
ATOM 1557 N N . LEU A 1 198 ? -9.724 4.363 7.134 1.00 98.62 198 LEU A N 1
ATOM 1558 C CA . LEU A 1 198 ? -8.731 3.315 7.363 1.00 98.62 198 LEU A CA 1
ATOM 1559 C C . LEU A 1 198 ? -7.942 3.005 6.083 1.00 98.62 198 LEU A C 1
ATOM 1561 O O . LEU A 1 198 ? -6.721 2.886 6.144 1.00 98.62 198 LEU A O 1
ATOM 1565 N N . PHE A 1 199 ? -8.597 2.987 4.915 1.00 98.75 199 PHE A N 1
ATOM 1566 C CA . PHE A 1 199 ? -7.891 2.890 3.631 1.00 98.75 199 PHE A CA 1
ATOM 1567 C C . PHE A 1 199 ? -6.922 4.058 3.410 1.00 98.75 199 PHE A C 1
ATOM 1569 O O . PHE A 1 199 ? -5.772 3.837 3.031 1.00 98.75 199 PHE A O 1
ATOM 1576 N N . ALA A 1 200 ? -7.348 5.293 3.694 1.00 98.69 200 ALA A N 1
ATOM 1577 C CA . ALA A 1 200 ? -6.478 6.461 3.601 1.00 98.69 200 ALA A CA 1
ATOM 1578 C C . ALA A 1 200 ? -5.292 6.362 4.571 1.00 98.69 200 ALA A C 1
ATOM 1580 O O . ALA A 1 200 ? -4.163 6.635 4.171 1.00 98.69 200 ALA A O 1
ATOM 1581 N N . PHE A 1 201 ? -5.510 5.909 5.811 1.00 98.75 201 PHE A N 1
ATOM 1582 C CA . PHE A 1 201 ? -4.419 5.645 6.750 1.00 98.75 201 PHE A CA 1
ATOM 1583 C C . PHE A 1 201 ? -3.409 4.635 6.183 1.00 98.75 201 PHE A C 1
ATOM 1585 O O . PHE A 1 201 ? -2.212 4.923 6.185 1.00 98.75 201 PHE A O 1
ATOM 1592 N N . TYR A 1 202 ? -3.862 3.493 5.651 1.00 98.81 202 TYR A N 1
ATOM 1593 C CA . TYR A 1 202 ? -2.951 2.508 5.061 1.00 98.81 202 TYR A CA 1
ATOM 1594 C C . TYR A 1 202 ? -2.174 3.078 3.871 1.00 98.81 202 TYR A C 1
ATOM 1596 O O . TYR A 1 202 ? -0.969 2.850 3.774 1.00 98.81 202 TYR A O 1
ATOM 1604 N N . ARG A 1 203 ? -2.805 3.896 3.016 1.00 98.81 203 ARG A N 1
ATOM 1605 C CA . ARG A 1 203 ? -2.103 4.599 1.928 1.00 98.81 203 ARG A CA 1
ATOM 1606 C C . ARG A 1 203 ? -1.026 5.546 2.455 1.00 98.81 203 ARG A C 1
ATOM 1608 O O . ARG A 1 203 ? 0.093 5.503 1.956 1.00 98.81 203 ARG A O 1
ATOM 1615 N N . VAL A 1 204 ? -1.318 6.349 3.483 1.00 98.88 204 VAL A N 1
ATOM 1616 C CA . VAL A 1 204 ? -0.329 7.242 4.121 1.00 98.88 204 VAL A CA 1
ATOM 1617 C C . VAL A 1 204 ? 0.830 6.436 4.711 1.00 98.88 204 VAL A C 1
ATOM 1619 O O . VAL A 1 204 ? 1.990 6.721 4.420 1.00 98.88 204 VAL A O 1
ATOM 1622 N N . PHE A 1 205 ? 0.525 5.400 5.496 1.00 98.75 205 PHE A N 1
ATOM 1623 C CA . PHE A 1 205 ? 1.516 4.527 6.130 1.00 98.75 205 PHE A CA 1
ATOM 1624 C C . PHE A 1 205 ? 2.434 3.855 5.106 1.00 98.75 205 PHE A C 1
ATOM 1626 O O . PHE A 1 205 ? 3.656 3.863 5.259 1.00 98.75 205 PHE A O 1
ATOM 1633 N N . ARG A 1 206 ? 1.865 3.321 4.022 1.00 98.50 206 ARG A N 1
ATOM 1634 C CA . ARG A 1 206 ? 2.633 2.669 2.958 1.00 98.50 206 ARG A CA 1
ATOM 1635 C C . ARG A 1 206 ? 3.446 3.660 2.148 1.00 98.50 206 ARG A C 1
ATOM 1637 O O . ARG A 1 206 ? 4.606 3.383 1.864 1.00 98.50 206 ARG A O 1
ATOM 1644 N N . ALA A 1 207 ? 2.889 4.821 1.827 1.00 98.75 207 ALA A N 1
ATOM 1645 C CA . ALA A 1 207 ? 3.608 5.856 1.104 1.00 98.75 207 ALA A CA 1
ATOM 1646 C C . ALA A 1 207 ? 4.872 6.289 1.863 1.00 98.75 207 ALA A C 1
ATOM 1648 O O . ALA A 1 207 ? 5.964 6.280 1.298 1.00 98.75 207 ALA A O 1
ATOM 1649 N N . VAL A 1 208 ? 4.774 6.553 3.167 1.00 98.69 208 VAL A N 1
ATOM 1650 C CA . VAL A 1 208 ? 5.945 6.931 3.973 1.00 98.69 208 VAL A CA 1
ATOM 1651 C C . VAL A 1 208 ? 6.985 5.799 4.048 1.00 98.69 208 VAL A C 1
ATOM 1653 O O . VAL A 1 208 ? 8.168 6.057 3.811 1.00 98.69 208 VAL A O 1
ATOM 1656 N N . GLN A 1 209 ? 6.573 4.541 4.240 1.00 97.94 209 GLN A N 1
ATOM 1657 C CA . GLN A 1 209 ? 7.500 3.399 4.181 1.00 97.94 209 GLN A CA 1
ATOM 1658 C C . GLN A 1 209 ? 8.215 3.283 2.832 1.00 97.94 209 GLN A C 1
ATOM 1660 O O . GLN A 1 209 ? 9.412 2.995 2.769 1.00 97.94 209 GLN A O 1
ATOM 1665 N N . ARG A 1 210 ? 7.503 3.501 1.722 1.00 98.12 210 ARG A N 1
ATOM 1666 C CA . ARG A 1 210 ? 8.108 3.459 0.387 1.00 98.12 210 ARG A CA 1
ATOM 1667 C C . ARG A 1 210 ? 9.052 4.636 0.152 1.00 98.12 210 ARG A C 1
ATOM 1669 O O . ARG A 1 210 ? 10.084 4.448 -0.495 1.00 98.12 210 ARG A O 1
ATOM 1676 N N . ALA A 1 211 ? 8.763 5.805 0.724 1.00 98.06 211 ALA A N 1
ATOM 1677 C CA . ALA A 1 211 ? 9.690 6.932 0.735 1.00 98.06 211 ALA A CA 1
ATOM 1678 C C . ALA A 1 211 ? 10.986 6.586 1.485 1.00 98.06 211 ALA A C 1
ATOM 1680 O O . ALA A 1 211 ? 12.073 6.787 0.939 1.00 98.06 211 ALA A O 1
ATOM 1681 N N . ARG A 1 212 ? 10.883 5.977 2.676 1.00 97.06 212 ARG A N 1
ATOM 1682 C CA . ARG A 1 212 ? 12.036 5.446 3.422 1.00 97.06 212 ARG A CA 1
ATOM 1683 C C . ARG A 1 212 ? 12.851 4.468 2.579 1.00 97.06 212 ARG A C 1
ATOM 1685 O O . ARG A 1 212 ? 14.063 4.629 2.463 1.00 97.06 212 ARG A O 1
ATOM 1692 N N . LEU A 1 213 ? 12.207 3.454 1.996 1.00 95.19 213 LEU A N 1
ATOM 1693 C CA . LEU A 1 213 ? 12.901 2.437 1.198 1.00 95.19 213 LEU A CA 1
ATOM 1694 C C . LEU A 1 213 ? 13.632 3.060 0.005 1.00 95.19 213 LEU A C 1
ATOM 1696 O O . LEU A 1 213 ? 14.761 2.678 -0.290 1.00 95.19 213 LEU A O 1
ATOM 1700 N N . ALA A 1 214 ? 13.024 4.048 -0.652 1.00 95.12 214 ALA A N 1
ATOM 1701 C CA . ALA A 1 214 ? 13.666 4.776 -1.736 1.00 95.12 214 ALA A CA 1
ATOM 1702 C C . ALA A 1 214 ? 14.906 5.558 -1.254 1.00 95.12 214 ALA A C 1
ATOM 1704 O O . ALA A 1 214 ? 15.948 5.487 -1.901 1.00 95.12 214 ALA A O 1
ATOM 1705 N N . VAL A 1 215 ? 14.850 6.217 -0.091 1.00 94.31 215 VAL A N 1
ATOM 1706 C CA . VAL A 1 215 ? 16.027 6.873 0.514 1.00 94.31 215 VAL A CA 1
ATOM 1707 C C . VAL A 1 215 ? 17.127 5.866 0.862 1.00 94.31 215 VAL A C 1
ATOM 1709 O O . VAL A 1 215 ? 18.298 6.118 0.581 1.00 94.31 215 VAL A O 1
ATOM 1712 N N . TRP A 1 216 ? 16.782 4.703 1.419 1.00 93.06 216 TRP A N 1
ATOM 1713 C CA . TRP A 1 216 ? 17.762 3.643 1.680 1.00 93.06 216 TRP A CA 1
ATOM 1714 C C . TRP A 1 216 ? 18.404 3.111 0.398 1.00 93.06 216 TRP A C 1
ATOM 1716 O O . TRP A 1 216 ? 19.616 2.915 0.372 1.00 93.06 216 TRP A O 1
ATOM 1726 N N . HIS A 1 217 ? 17.631 2.941 -0.677 1.00 91.00 217 HIS A N 1
ATOM 1727 C CA . HIS A 1 217 ? 18.173 2.551 -1.979 1.00 91.00 217 HIS A CA 1
ATOM 1728 C C . HIS A 1 217 ? 19.130 3.595 -2.561 1.00 91.00 217 HIS A C 1
ATOM 1730 O O . HIS A 1 217 ? 20.149 3.214 -3.131 1.00 91.00 217 HIS A O 1
ATOM 1736 N N . ALA A 1 218 ? 18.847 4.889 -2.388 1.00 88.88 218 ALA A N 1
ATOM 1737 C CA . ALA A 1 218 ? 19.743 5.960 -2.824 1.00 88.88 218 ALA A CA 1
ATOM 1738 C C . ALA A 1 218 ? 21.079 5.974 -2.054 1.00 88.88 218 ALA A C 1
ATOM 1740 O O . ALA A 1 218 ? 22.092 6.437 -2.575 1.00 88.88 218 ALA A O 1
ATOM 1741 N N . ALA A 1 219 ? 21.080 5.478 -0.813 1.00 85.56 219 ALA A N 1
ATOM 1742 C CA . ALA A 1 219 ? 22.252 5.419 0.055 1.00 85.56 219 ALA A CA 1
ATOM 1743 C C . ALA A 1 219 ? 23.096 4.137 -0.111 1.00 85.56 219 ALA A C 1
ATOM 1745 O O . ALA A 1 219 ? 24.166 4.052 0.492 1.00 85.56 219 ALA A O 1
ATOM 1746 N N . ASP A 1 220 ? 22.632 3.153 -0.892 1.00 85.06 220 ASP A N 1
ATOM 1747 C CA . ASP A 1 220 ? 23.296 1.861 -1.119 1.00 85.06 220 ASP A CA 1
ATOM 1748 C C . ASP A 1 220 ? 24.401 1.992 -2.197 1.00 85.06 220 ASP A C 1
ATOM 1750 O O . ASP A 1 220 ? 24.090 2.201 -3.379 1.00 85.06 220 ASP A O 1
ATOM 1754 N N . PRO A 1 221 ? 25.699 1.903 -1.831 1.00 66.50 221 PRO A N 1
ATOM 1755 C CA . PRO A 1 221 ? 26.813 2.090 -2.758 1.00 66.50 221 PRO A CA 1
ATOM 1756 C C . PRO A 1 221 ? 26.910 0.911 -3.740 1.00 66.50 221 PRO A C 1
ATOM 1758 O O . PRO A 1 221 ? 27.609 -0.071 -3.503 1.00 66.50 221 PRO A O 1
ATOM 1761 N N . GLY A 1 222 ? 26.210 1.016 -4.869 1.00 68.00 222 GLY A N 1
ATOM 1762 C CA . GLY A 1 222 ? 26.217 0.003 -5.932 1.00 68.00 222 GLY A CA 1
ATOM 1763 C C . GLY A 1 222 ? 24.959 -0.048 -6.800 1.00 68.00 222 GLY A C 1
ATOM 1764 O O . GLY A 1 222 ? 24.915 -0.829 -7.750 1.00 68.00 222 GLY A O 1
ATOM 1765 N N . ARG A 1 223 ? 23.936 0.760 -6.500 1.00 62.00 223 ARG A N 1
ATOM 1766 C CA . ARG A 1 223 ? 22.674 0.802 -7.253 1.00 62.00 223 ARG A CA 1
ATOM 1767 C C . ARG A 1 223 ? 22.490 2.113 -8.024 1.00 62.00 223 ARG A C 1
ATOM 1769 O O . ARG A 1 223 ? 23.219 3.070 -7.796 1.00 62.00 223 ARG A O 1
ATOM 1776 N N . HIS A 1 224 ? 21.555 2.054 -8.983 1.00 65.69 224 HIS A N 1
ATOM 1777 C CA . HIS A 1 224 ? 21.017 3.092 -9.886 1.00 65.69 224 HIS A CA 1
ATOM 1778 C C . HIS A 1 224 ? 21.132 4.540 -9.389 1.00 65.69 224 HIS A C 1
ATOM 1780 O O . HIS A 1 224 ? 21.143 4.767 -8.180 1.00 65.69 224 HIS A O 1
ATOM 1786 N N . PRO A 1 225 ? 21.185 5.527 -10.301 1.00 77.19 225 PRO A N 1
ATOM 1787 C CA . PRO A 1 225 ? 21.666 6.848 -9.948 1.00 77.19 225 PRO A CA 1
ATOM 1788 C C . PRO A 1 225 ? 20.747 7.477 -8.873 1.00 77.19 225 PRO A C 1
ATOM 1790 O O . PRO A 1 225 ? 19.515 7.385 -8.959 1.00 77.19 225 PRO A O 1
ATOM 1793 N N . PRO A 1 226 ? 21.327 7.998 -7.776 1.00 81.12 226 PRO A N 1
ATOM 1794 C CA . PRO A 1 226 ? 20.601 8.284 -6.537 1.00 81.12 226 PRO A CA 1
ATOM 1795 C C . PRO A 1 226 ? 19.478 9.317 -6.710 1.00 81.12 226 PRO A C 1
ATOM 1797 O O . PRO A 1 226 ? 18.528 9.327 -5.925 1.00 81.12 226 PRO A O 1
ATOM 1800 N N . GLU A 1 227 ? 19.529 10.159 -7.745 1.00 86.19 227 GLU A N 1
ATOM 1801 C CA . GLU A 1 227 ? 18.488 11.143 -8.038 1.00 86.19 227 GLU A CA 1
ATOM 1802 C C . GLU A 1 227 ? 17.131 10.516 -8.379 1.00 86.19 227 GLU A C 1
ATOM 1804 O O . GLU A 1 227 ? 16.104 11.050 -7.956 1.00 86.19 227 GLU A O 1
ATOM 1809 N N . GLU A 1 228 ? 17.100 9.373 -9.074 1.00 89.88 228 GLU A N 1
ATOM 1810 C CA . GLU A 1 228 ? 15.843 8.687 -9.409 1.00 89.88 228 GLU A CA 1
ATOM 1811 C C . GLU A 1 228 ? 15.137 8.203 -8.139 1.00 89.88 228 GLU A C 1
ATOM 1813 O O . GLU A 1 228 ? 13.916 8.315 -7.994 1.00 89.88 228 GLU A O 1
ATOM 1818 N N . TRP A 1 229 ? 15.920 7.705 -7.183 1.00 92.88 229 TRP A N 1
ATOM 1819 C CA . TRP A 1 229 ? 15.422 7.217 -5.905 1.00 92.88 229 TRP A CA 1
ATOM 1820 C C . TRP A 1 229 ? 14.931 8.344 -5.006 1.00 92.88 229 TRP A C 1
ATOM 1822 O O . TRP A 1 229 ? 13.857 8.220 -4.418 1.00 92.88 229 TRP A O 1
ATOM 1832 N N . TYR A 1 230 ? 15.634 9.473 -4.946 1.00 93.75 230 TYR A N 1
ATOM 1833 C CA . TYR A 1 230 ? 15.125 10.635 -4.218 1.00 93.75 230 TYR A CA 1
ATOM 1834 C C . TYR A 1 230 ? 13.880 11.237 -4.878 1.00 93.75 230 TYR A C 1
ATOM 1836 O O . TYR A 1 230 ? 12.940 11.619 -4.179 1.00 93.75 230 TYR A O 1
ATOM 1844 N N . GLY A 1 231 ? 13.811 11.247 -6.214 1.00 94.69 231 GLY A N 1
ATOM 1845 C CA . GLY A 1 231 ? 12.600 11.617 -6.947 1.00 94.69 231 GLY A CA 1
ATOM 1846 C C . GLY A 1 231 ? 11.416 10.711 -6.597 1.00 94.69 231 GLY A C 1
ATOM 1847 O O . GLY A 1 231 ? 10.314 11.199 -6.341 1.00 94.69 231 GLY A O 1
ATOM 1848 N N . ARG A 1 232 ? 11.660 9.401 -6.497 1.00 95.75 232 ARG A N 1
ATOM 1849 C CA . ARG A 1 232 ? 10.669 8.413 -6.056 1.00 95.75 232 ARG A CA 1
ATOM 1850 C C . ARG A 1 232 ? 10.254 8.617 -4.598 1.00 95.75 232 ARG A C 1
ATOM 1852 O O . ARG A 1 232 ? 9.064 8.569 -4.305 1.00 95.75 232 ARG A O 1
ATOM 1859 N N . ALA A 1 233 ? 11.195 8.890 -3.695 1.00 97.06 233 ALA A N 1
ATOM 1860 C CA . ALA A 1 233 ? 10.886 9.195 -2.299 1.00 97.06 233 ALA A CA 1
ATOM 1861 C C . ALA A 1 233 ? 9.977 10.427 -2.183 1.00 97.06 233 ALA A C 1
ATOM 1863 O O . ALA A 1 233 ? 8.951 10.376 -1.507 1.00 97.06 233 ALA A O 1
ATOM 1864 N N . ARG A 1 234 ? 10.300 11.499 -2.920 1.00 97.50 234 ARG A N 1
ATOM 1865 C CA . ARG A 1 234 ? 9.482 12.715 -3.008 1.00 97.50 234 ARG A CA 1
ATOM 1866 C C . ARG A 1 234 ? 8.062 12.413 -3.494 1.00 97.50 234 ARG A C 1
ATOM 1868 O O . ARG A 1 234 ? 7.110 12.870 -2.872 1.00 97.50 234 ARG A O 1
ATOM 1875 N N . GLN A 1 235 ? 7.918 11.604 -4.547 1.00 97.94 235 GLN A N 1
ATOM 1876 C CA . GLN A 1 235 ? 6.611 11.209 -5.083 1.00 97.94 235 GLN A CA 1
ATOM 1877 C C . GLN A 1 235 ? 5.750 10.490 -4.032 1.00 97.94 235 GLN A C 1
ATOM 1879 O O . GLN A 1 235 ? 4.561 10.766 -3.897 1.00 97.94 235 GLN A O 1
ATOM 1884 N N . TYR A 1 236 ? 6.340 9.587 -3.248 1.00 98.75 236 TYR A N 1
ATOM 1885 C CA . TYR A 1 236 ? 5.606 8.923 -2.176 1.00 98.75 236 TYR A CA 1
ATOM 1886 C C . TYR A 1 236 ? 5.213 9.881 -1.044 1.00 98.75 236 TYR A C 1
ATOM 1888 O O . TYR A 1 236 ? 4.097 9.793 -0.539 1.00 98.75 236 TYR A O 1
ATOM 1896 N N . LEU A 1 237 ? 6.073 10.828 -0.661 1.00 98.62 237 LEU A N 1
ATOM 1897 C CA . LEU A 1 237 ? 5.707 11.843 0.333 1.00 98.62 237 LEU A CA 1
ATOM 1898 C C . LEU A 1 237 ? 4.550 12.733 -0.156 1.00 98.62 237 LEU A C 1
ATOM 1900 O O . LEU A 1 237 ? 3.681 13.093 0.636 1.00 98.62 237 LEU A O 1
ATOM 1904 N N . GLU A 1 238 ? 4.488 13.042 -1.455 1.00 98.62 238 GLU A N 1
ATOM 1905 C CA . GLU A 1 238 ? 3.345 13.741 -2.061 1.00 98.62 238 GLU A CA 1
ATOM 1906 C C . GLU A 1 238 ? 2.049 12.928 -1.939 1.00 98.62 238 GLU A C 1
ATOM 1908 O O . GLU A 1 238 ? 1.031 13.475 -1.514 1.00 98.62 238 GLU A O 1
ATOM 1913 N N . LEU A 1 239 ? 2.090 11.622 -2.227 1.00 98.75 239 LEU A N 1
ATOM 1914 C CA . LEU A 1 239 ? 0.937 10.726 -2.060 1.00 98.75 239 LEU A CA 1
ATOM 1915 C C . LEU A 1 239 ? 0.490 10.630 -0.594 1.00 98.75 239 LEU A C 1
ATOM 1917 O O . LEU A 1 239 ? -0.705 10.699 -0.306 1.00 98.75 239 LEU A O 1
ATOM 1921 N N . ALA A 1 240 ? 1.433 10.538 0.349 1.00 98.81 240 ALA A N 1
ATOM 1922 C CA . ALA A 1 240 ? 1.119 10.554 1.777 1.00 98.81 240 ALA A CA 1
ATOM 1923 C C . ALA A 1 240 ? 0.362 11.836 2.167 1.00 98.81 240 ALA A C 1
ATOM 1925 O O . ALA A 1 240 ? -0.663 11.786 2.846 1.00 98.81 240 ALA A O 1
ATOM 1926 N N . LEU A 1 241 ? 0.824 12.995 1.695 1.00 98.75 241 LEU A N 1
ATOM 1927 C CA . LEU A 1 241 ? 0.174 14.278 1.966 1.00 98.75 241 LEU A CA 1
ATOM 1928 C C . LEU A 1 241 ? -1.183 14.426 1.264 1.00 98.75 241 LEU A C 1
ATOM 1930 O O . LEU A 1 241 ? -2.059 15.102 1.804 1.00 98.75 241 LEU A O 1
ATOM 1934 N N . ALA A 1 242 ? -1.376 13.799 0.102 1.00 98.62 242 ALA A N 1
ATOM 1935 C CA . ALA A 1 242 ? -2.647 13.807 -0.620 1.00 98.62 242 ALA A CA 1
ATOM 1936 C C . ALA A 1 242 ? -3.747 13.019 0.116 1.00 98.62 242 ALA A C 1
ATOM 1938 O O . ALA A 1 242 ? -4.893 13.466 0.158 1.00 98.62 242 ALA A O 1
ATOM 1939 N N . HIS A 1 243 ? -3.399 11.891 0.748 1.00 98.62 243 HIS A N 1
ATOM 1940 C CA . HIS A 1 243 ? -4.353 11.045 1.487 1.00 98.62 243 HIS A CA 1
ATOM 1941 C C . HIS A 1 243 ? -4.539 11.449 2.956 1.00 98.62 243 HIS A C 1
ATOM 1943 O O . HIS A 1 243 ? -5.560 11.114 3.565 1.00 98.62 243 HIS A O 1
ATOM 1949 N N . ALA A 1 244 ? -3.603 12.214 3.528 1.00 98.56 244 ALA A N 1
ATOM 1950 C CA . ALA A 1 244 ? -3.658 12.659 4.921 1.00 98.56 244 ALA A CA 1
ATOM 1951 C C . ALA A 1 244 ? -4.987 13.341 5.327 1.00 98.56 244 ALA A C 1
ATOM 1953 O O . ALA A 1 244 ? -5.517 12.977 6.377 1.00 98.56 244 ALA A O 1
ATOM 1954 N N . PRO A 1 245 ? -5.599 14.253 4.539 1.00 98.62 245 PRO A N 1
ATOM 1955 C CA . PRO A 1 245 ? -6.864 14.885 4.924 1.00 98.62 245 PRO A CA 1
ATOM 1956 C C . PRO A 1 245 ? -8.010 13.893 5.161 1.00 98.62 245 PRO A C 1
ATOM 1958 O O . PRO A 1 245 ? -8.801 14.088 6.080 1.00 98.62 245 PRO A O 1
ATOM 1961 N N . VAL A 1 246 ? -8.087 12.813 4.373 1.00 98.31 246 VAL A N 1
ATOM 1962 C CA . VAL A 1 246 ? -9.115 11.772 4.540 1.00 98.31 246 VAL A CA 1
ATOM 1963 C C . VAL A 1 246 ? -8.821 10.927 5.779 1.00 98.31 246 VAL A C 1
ATOM 1965 O O . VAL A 1 246 ? -9.724 10.670 6.572 1.00 98.31 246 VAL A O 1
ATOM 1968 N N . ALA A 1 247 ? -7.558 10.550 6.000 1.00 97.69 247 ALA A N 1
ATOM 1969 C CA . ALA A 1 247 ? -7.150 9.801 7.192 1.00 97.69 247 ALA A CA 1
ATOM 1970 C C . ALA A 1 247 ? -7.404 10.589 8.498 1.00 97.69 247 ALA A C 1
ATOM 1972 O O . ALA A 1 247 ? -7.766 10.014 9.529 1.00 97.69 247 ALA A O 1
ATOM 1973 N N . LEU A 1 248 ? -7.265 11.917 8.439 1.00 97.81 248 LEU A N 1
ATOM 1974 C CA . LEU A 1 248 ? -7.442 12.852 9.555 1.00 97.81 248 LEU A CA 1
ATOM 1975 C C . LEU A 1 248 ? -8.855 13.448 9.651 1.00 97.81 248 LEU A C 1
ATOM 1977 O O . LEU A 1 248 ? -9.105 14.290 10.519 1.00 97.81 248 LEU A O 1
ATOM 1981 N N . ALA A 1 249 ? -9.799 13.029 8.809 1.00 93.62 249 ALA A N 1
ATOM 1982 C CA . ALA A 1 249 ? -11.180 13.477 8.923 1.00 93.62 249 ALA A CA 1
ATOM 1983 C C . ALA A 1 249 ? -11.784 13.056 10.278 1.00 93.62 249 ALA A C 1
AT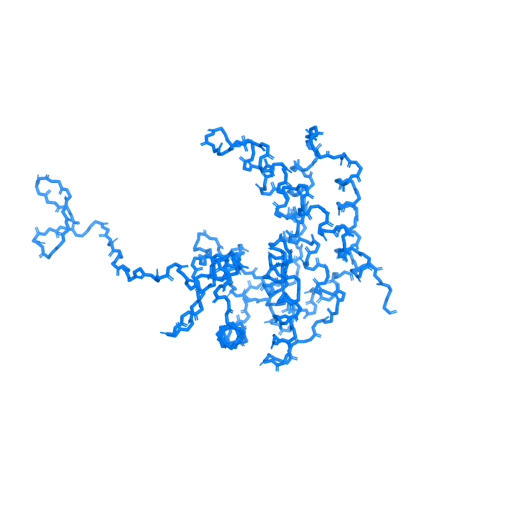OM 1985 O O . ALA A 1 249 ? -11.453 11.998 10.828 1.00 93.62 249 ALA A O 1
ATOM 1986 N N . SER A 1 250 ? -12.659 13.897 10.833 1.00 79.25 250 SER A N 1
ATOM 1987 C CA . SER A 1 250 ? -13.481 13.528 11.991 1.00 79.25 250 SER A CA 1
ATOM 1988 C C . SER A 1 250 ? -14.492 12.444 11.602 1.00 79.25 250 SER A C 1
ATOM 1990 O O . SER A 1 250 ? -14.875 12.352 10.435 1.00 79.25 250 SER A O 1
ATOM 1992 N N . ALA A 1 251 ? -14.874 11.609 12.574 1.00 62.06 251 ALA A N 1
ATOM 1993 C CA . ALA A 1 251 ? -15.946 10.622 12.421 1.00 62.06 251 ALA A CA 1
ATOM 1994 C C . ALA A 1 251 ? -17.315 11.295 12.260 1.00 62.06 251 ALA A C 1
ATOM 1996 O O . ALA A 1 251 ? -17.507 12.370 12.878 1.00 62.06 251 ALA A O 1
#

Sequence (251 aa):
MRTPSGFALGPAAGVVVDWLLRMVRLDERFMLDRALLEDRFELPAFERTLDHLCAFLAGQPPARRDAQRHLSLMAGEIALDITALERPVDSIPQLMVDRAIGSLLEAFGRAREAIVQRVEEGCVIDAHGDLRPEHVWLGEPPAVIDCLEFSDELRIRDRADEIAYLALELERIGHPHLGELAIARYEERTGDRPGPRLFAFYRVFRAVQRARLAVWHAADPGRHPPEEWYGRARQYLELALAHAPVALASA

pLDDT: mean 93.91, std 7.61, range [62.0, 98.88]

Radius of gyration: 20.22 Å; chains: 1; bounding box: 52×62×45 Å

Foldseek 3Di:
DQDPVGDDDDDDPDDDPDDDDDDDDDDQCQQQLNCVVVVNDDPVLLLLLLLVQLCVLLPFFQDPDALVRVLVLLVVLLVLLCVLLVPDDPLADVVLSVLLSVLLVLLSVVCSVLSNVCNVVSQFGQAQLQQESRQWGSDVVTDGDDRPPPDSSSRGGGSLLNLLLHLLRCVLSPRNVVSVVSNVSSCVNNVDDSDLLNSLSSLSSNLSSQLSVLSVQLVDPPDDPNVVSNVSSNSSSVSNNVSSCSNPDDD